Protein AF-A0A832V060-F1 (afdb_monomer_lite)

Radius of gyration: 17.81 Å; chains: 1; bounding box: 43×30×54 Å

Sequence (193 aa):
MRVDLYKILQGVKTYPSWYSNNSYDLITIPEGNKLFVTYNSKGKRGKRYFPRSLSITPDLLWTLGFIEGEGSNSTNKSAYRRFMITNSNPTKMKFVLDVLEKHQILARASLPRNSIRVRYGLQHDKGKLAKFWREKLKVSLDKIYLSTKADPLKTSEYGVCDIYISDVILRRVTDRIREYVFAQMQSNIKEGR

Secondary structure (DSSP, 8-state):
-EEEHHHHHTT-EE-S-TTS---EEEEEEEETTEEEEEE-BTTB--EEEEESEEE--HHHHHHHHHHHHHEEE---TT-TT-EEEEES-HHHHHHHHHHHHHTTS--GGGPPTT-EEEE--TTS-HHHHHHHHHHHHT--GGGEEE-SS--TT---TT-EEEEE---HHHHHHHHHHHHHHHHHHHHHHHTT-

pLDDT: mean 83.59, std 12.25, range [47.47, 96.62]

Structure (mmCIF, N/CA/C/O backbone):
data_AF-A0A832V060-F1
#
_entry.id   AF-A0A832V060-F1
#
loop_
_atom_site.group_PDB
_atom_site.id
_atom_site.type_symbol
_atom_site.label_atom_id
_atom_site.label_alt_id
_atom_site.label_comp_id
_atom_site.label_asym_id
_atom_site.label_entity_id
_atom_site.label_seq_id
_atom_site.pdbx_PDB_ins_code
_atom_site.Cartn_x
_atom_site.Cartn_y
_atom_site.Cartn_z
_atom_site.occupancy
_atom_site.B_iso_or_equiv
_atom_site.auth_seq_id
_atom_site.auth_comp_id
_atom_site.auth_asym_id
_atom_site.auth_atom_id
_atom_site.pdbx_PDB_model_num
ATOM 1 N N . MET A 1 1 ? 1.612 -1.541 21.073 1.00 87.62 1 MET A N 1
ATOM 2 C CA . MET A 1 1 ? 0.196 -1.146 21.280 1.00 87.62 1 MET A CA 1
ATOM 3 C C . MET A 1 1 ? -0.687 -1.930 20.317 1.00 87.62 1 MET A C 1
ATOM 5 O O . MET A 1 1 ? -0.275 -2.110 19.179 1.00 87.62 1 MET A O 1
ATOM 9 N N . ARG A 1 2 ? -1.866 -2.406 20.729 1.00 91.06 2 ARG A N 1
ATOM 10 C CA . ARG A 1 2 ? -2.831 -3.069 19.832 1.00 91.06 2 ARG A CA 1
ATOM 11 C C . ARG A 1 2 ? -4.066 -2.184 19.686 1.00 91.06 2 ARG A C 1
ATOM 13 O O . ARG A 1 2 ? -4.555 -1.677 20.688 1.00 91.06 2 ARG A O 1
ATOM 20 N N . VAL A 1 3 ? -4.540 -1.985 18.459 1.00 91.75 3 VAL A N 1
ATOM 21 C CA . VAL A 1 3 ? -5.691 -1.120 18.163 1.00 91.75 3 VAL A CA 1
ATOM 22 C C . VAL A 1 3 ? -6.828 -1.908 17.520 1.00 91.75 3 VAL A C 1
ATOM 24 O O . VAL A 1 3 ? -6.593 -2.911 16.840 1.00 91.75 3 VAL A O 1
ATOM 27 N N . ASP A 1 4 ? -8.060 -1.457 17.747 1.00 94.12 4 ASP A N 1
ATOM 28 C CA . ASP A 1 4 ? -9.248 -1.923 17.029 1.00 94.12 4 ASP A CA 1
ATOM 29 C C . ASP A 1 4 ? -9.497 -0.979 15.846 1.00 94.12 4 ASP A C 1
ATOM 31 O O . ASP A 1 4 ? -9.894 0.175 16.034 1.00 94.12 4 ASP A O 1
ATOM 35 N N . LEU A 1 5 ? -9.235 -1.455 14.625 1.00 93.69 5 LEU A N 1
ATOM 36 C CA . LEU A 1 5 ? -9.425 -0.663 13.411 1.00 93.69 5 LEU A CA 1
ATOM 37 C C . LEU A 1 5 ? -10.890 -0.276 13.215 1.00 93.69 5 LEU A C 1
ATOM 39 O O . LEU A 1 5 ? -11.147 0.767 12.623 1.00 93.69 5 LEU A O 1
ATOM 43 N N . TYR A 1 6 ? -11.849 -1.047 13.735 1.00 94.69 6 TYR A N 1
ATOM 44 C CA . TYR A 1 6 ? -13.260 -0.692 13.610 1.00 94.69 6 TYR A CA 1
ATOM 45 C C . TYR A 1 6 ? -13.532 0.649 14.291 1.00 94.69 6 TYR A C 1
ATOM 47 O O . TYR A 1 6 ? -14.077 1.554 13.666 1.00 94.69 6 TYR A O 1
ATOM 55 N N . LYS A 1 7 ? -13.043 0.819 15.527 1.00 93.00 7 LYS A N 1
ATOM 56 C CA . LYS A 1 7 ? -13.174 2.071 16.289 1.00 93.00 7 LYS A CA 1
ATOM 57 C C . LYS A 1 7 ? -12.495 3.251 15.591 1.00 93.00 7 LYS A C 1
ATOM 59 O O . LYS A 1 7 ? -13.012 4.359 15.619 1.00 93.00 7 LYS A O 1
ATOM 64 N N . ILE A 1 8 ? -11.354 3.015 14.941 1.00 93.38 8 ILE A N 1
ATOM 65 C CA . ILE A 1 8 ? -10.599 4.053 14.216 1.00 93.38 8 ILE A CA 1
ATOM 66 C C . ILE A 1 8 ? -11.333 4.517 12.946 1.00 93.38 8 ILE A C 1
ATOM 68 O O . ILE A 1 8 ? -11.206 5.679 12.544 1.00 93.38 8 ILE A O 1
ATOM 72 N N . LEU A 1 9 ? -12.061 3.604 12.297 1.00 92.38 9 LEU A N 1
ATOM 73 C CA . LEU A 1 9 ? -12.692 3.818 10.993 1.00 92.38 9 LEU A CA 1
ATOM 74 C C . LEU A 1 9 ? -14.174 4.220 11.072 1.00 92.38 9 LEU A C 1
ATOM 76 O O . LEU A 1 9 ? -14.749 4.609 10.055 1.00 92.38 9 LEU A O 1
ATOM 80 N N . GLN A 1 10 ? -14.793 4.175 12.253 1.00 90.06 10 GLN A N 1
ATOM 81 C CA . GLN A 1 10 ? -16.164 4.643 12.459 1.00 90.06 10 GLN A CA 1
ATOM 82 C C . GLN A 1 10 ? -16.314 6.137 12.135 1.00 90.06 10 GLN A C 1
ATOM 84 O O . GLN A 1 10 ? -15.510 6.965 12.558 1.00 90.06 10 GLN A O 1
ATOM 89 N N . GLY A 1 11 ? -17.349 6.477 11.359 1.00 85.19 11 GLY A N 1
ATOM 90 C CA . GLY A 1 11 ? -17.657 7.863 10.978 1.00 85.19 11 GLY A CA 1
ATOM 91 C C . GLY A 1 11 ? -16.606 8.528 10.081 1.00 85.19 11 GLY A C 1
ATOM 92 O O . GLY A 1 11 ? -16.639 9.741 9.878 1.00 85.19 11 GLY A O 1
ATOM 93 N N . VAL A 1 12 ? -15.647 7.765 9.546 1.00 89.31 12 VAL A N 1
ATOM 94 C CA . VAL A 1 12 ? -14.592 8.312 8.695 1.00 89.31 12 VAL A CA 1
ATOM 95 C C . VAL A 1 12 ? -15.143 8.618 7.310 1.00 89.31 12 VAL A C 1
ATOM 97 O O . VAL A 1 12 ? -15.744 7.771 6.658 1.00 89.31 12 VAL A O 1
ATOM 100 N N . LYS A 1 13 ? -14.841 9.814 6.809 1.00 86.81 13 LYS A N 1
ATOM 101 C CA . LYS A 1 13 ? -15.026 10.157 5.397 1.00 86.81 13 LYS A CA 1
ATOM 102 C C . LYS A 1 13 ? -13.782 9.854 4.580 1.00 86.81 13 LYS A C 1
ATOM 104 O O . LYS A 1 13 ? -12.657 9.929 5.084 1.00 86.81 13 LYS A O 1
ATOM 109 N N . THR A 1 14 ? -13.984 9.554 3.307 1.00 80.94 14 THR A N 1
ATOM 110 C CA . THR A 1 14 ? -12.932 9.375 2.313 1.00 80.94 14 THR A CA 1
ATOM 111 C C . THR A 1 14 ? -13.158 10.267 1.097 1.00 80.94 14 THR A C 1
ATOM 113 O O . THR A 1 14 ? -14.288 10.638 0.777 1.00 80.94 14 THR A O 1
ATOM 116 N N . TYR A 1 15 ? -12.065 10.601 0.416 1.00 76.12 15 TYR A N 1
ATOM 117 C CA . TYR A 1 15 ? -12.036 11.517 -0.721 1.00 76.12 15 TYR A CA 1
ATOM 118 C C . TYR A 1 15 ? -11.459 10.774 -1.925 1.00 76.12 15 TYR A C 1
ATOM 120 O O . TYR A 1 15 ? -10.246 10.764 -2.133 1.00 76.12 15 TYR A O 1
ATOM 128 N N . PRO A 1 16 ? -12.300 10.100 -2.725 1.00 64.50 16 PRO A N 1
ATOM 129 C CA . PRO A 1 16 ? -11.825 9.338 -3.867 1.00 64.50 16 PRO A CA 1
ATOM 130 C C . PRO A 1 16 ? -11.206 10.228 -4.937 1.00 64.50 16 PRO A C 1
ATOM 132 O O . PRO A 1 16 ? -10.315 9.781 -5.646 1.00 64.50 16 PRO A O 1
ATOM 135 N N . SER A 1 17 ? -11.603 11.499 -5.007 1.00 65.31 17 SER A N 1
ATOM 136 C CA . SER A 1 17 ? -10.879 12.514 -5.760 1.00 65.31 17 SER A CA 1
ATOM 137 C C . SER A 1 17 ? -10.646 13.737 -4.893 1.00 65.31 17 SER A C 1
ATOM 139 O O . SER A 1 17 ? -11.580 14.487 -4.602 1.00 65.31 17 SER A O 1
ATOM 141 N N . TRP A 1 18 ? -9.374 13.950 -4.560 1.00 59.88 18 TRP A N 1
ATOM 142 C CA . TRP A 1 18 ? -8.874 15.138 -3.871 1.00 59.88 18 TRP A CA 1
ATOM 143 C C . TRP A 1 18 ? -9.131 16.441 -4.647 1.00 59.88 18 TRP A C 1
ATOM 145 O O . TRP A 1 18 ? -9.079 17.509 -4.059 1.00 59.88 18 TRP A O 1
ATOM 155 N N . TYR A 1 19 ? -9.459 16.361 -5.945 1.00 59.47 19 TYR A N 1
ATOM 156 C CA . TYR A 1 19 ? -9.841 17.514 -6.773 1.00 59.47 19 TYR A CA 1
ATOM 157 C C . TYR A 1 19 ? -11.322 17.859 -6.716 1.00 59.47 19 TYR A C 1
ATOM 159 O O . TYR A 1 19 ? -11.706 18.977 -7.033 1.00 59.47 19 TYR A O 1
ATOM 167 N N . SER A 1 20 ? -12.173 16.877 -6.423 1.00 63.03 20 SER A N 1
ATOM 168 C CA . SER A 1 20 ? -13.615 17.025 -6.632 1.00 63.03 20 SER A CA 1
ATOM 169 C C . SER A 1 20 ? -14.351 17.632 -5.439 1.00 63.03 20 SER A C 1
ATOM 171 O O . SER A 1 20 ? -15.559 17.813 -5.533 1.00 63.03 20 SER A O 1
ATOM 173 N N . ASN A 1 21 ? -13.663 17.854 -4.310 1.00 67.19 21 ASN A N 1
ATOM 174 C CA . ASN A 1 21 ? -14.239 18.172 -2.992 1.00 67.19 21 ASN A CA 1
ATOM 175 C C . ASN A 1 21 ? -15.362 17.219 -2.521 1.00 67.19 21 ASN A C 1
ATOM 177 O O . ASN A 1 21 ? -15.932 17.409 -1.450 1.00 67.19 21 ASN A O 1
ATOM 181 N N . ASN A 1 22 ? -15.653 16.151 -3.270 1.00 75.19 22 ASN A N 1
ATOM 182 C CA . ASN A 1 22 ? -16.663 15.170 -2.918 1.00 75.19 22 ASN A CA 1
ATOM 183 C C . ASN A 1 22 ? -16.103 14.231 -1.854 1.00 75.19 22 ASN A C 1
ATOM 185 O O . ASN A 1 22 ? -15.160 13.470 -2.102 1.00 75.19 22 ASN A O 1
ATOM 189 N N . SER A 1 23 ? -16.725 14.275 -0.683 1.00 82.12 23 SER A N 1
ATOM 190 C CA . SER A 1 23 ? -16.489 13.329 0.400 1.00 82.12 23 SER A CA 1
ATOM 191 C C . SER A 1 23 ? -17.550 12.235 0.379 1.00 82.12 23 SER A C 1
ATOM 193 O O . SER A 1 23 ? -18.697 12.474 0.004 1.00 82.12 23 SER A O 1
ATOM 195 N N . TYR A 1 24 ? -17.157 11.030 0.773 1.00 84.25 24 TYR A N 1
ATOM 196 C CA . TYR A 1 24 ? -18.053 9.888 0.907 1.00 84.25 24 TYR A CA 1
ATOM 197 C C . TYR A 1 24 ? -17.807 9.219 2.243 1.00 84.25 24 TYR A C 1
ATOM 199 O O . TYR A 1 24 ? -16.657 9.106 2.674 1.00 84.25 24 TYR A O 1
ATOM 207 N N . ASP A 1 25 ? -18.868 8.733 2.868 1.00 87.69 25 ASP A N 1
ATOM 208 C CA . ASP A 1 25 ? -18.732 7.970 4.098 1.00 87.69 25 ASP A CA 1
ATOM 209 C C . ASP A 1 25 ? -18.059 6.624 3.806 1.00 87.69 25 ASP A C 1
ATOM 211 O O . ASP A 1 25 ? -18.386 5.917 2.842 1.00 87.69 25 ASP A O 1
ATOM 215 N N . LEU A 1 26 ? -17.071 6.294 4.634 1.00 88.75 26 LEU A N 1
ATOM 216 C CA . LEU A 1 26 ? -16.431 4.994 4.647 1.00 88.75 26 LEU A CA 1
ATOM 217 C C . LEU A 1 26 ? -17.346 4.034 5.412 1.00 88.75 26 LEU A C 1
ATOM 219 O O . LEU A 1 26 ? -17.523 4.137 6.624 1.00 88.75 26 LEU A O 1
ATOM 223 N N . ILE A 1 27 ? -17.927 3.084 4.696 1.00 90.50 27 ILE A N 1
ATOM 224 C CA . ILE A 1 27 ? -18.749 2.031 5.278 1.00 90.50 27 ILE A CA 1
ATOM 225 C C . ILE A 1 27 ? -17.796 0.930 5.745 1.00 90.50 27 ILE A C 1
ATOM 227 O O . ILE A 1 27 ? -17.091 0.333 4.929 1.00 90.50 27 ILE A O 1
ATOM 231 N N . THR A 1 28 ? -17.779 0.674 7.052 1.00 92.94 28 THR A N 1
ATOM 232 C CA . THR A 1 28 ? -16.944 -0.354 7.686 1.00 92.94 28 THR A CA 1
ATOM 233 C C . THR A 1 28 ? -17.848 -1.380 8.356 1.00 92.94 28 THR A C 1
ATOM 235 O O . THR A 1 28 ? -18.595 -1.033 9.267 1.00 92.94 28 THR A O 1
ATOM 238 N N . ILE A 1 29 ? -17.779 -2.634 7.917 1.00 92.88 29 ILE A N 1
ATOM 239 C CA . ILE A 1 29 ? -18.602 -3.738 8.416 1.00 92.88 29 ILE A CA 1
ATOM 240 C C . ILE A 1 29 ? -17.675 -4.766 9.080 1.00 92.88 29 ILE A C 1
ATOM 242 O O . ILE A 1 29 ? -16.754 -5.263 8.424 1.00 92.88 29 ILE A O 1
ATOM 246 N N . PRO A 1 30 ? -17.858 -5.078 10.375 1.00 94.00 30 PRO A N 1
ATOM 247 C CA . PRO A 1 30 ? -17.079 -6.113 11.035 1.00 94.00 30 PRO A CA 1
ATOM 248 C C . PRO A 1 30 ? -17.529 -7.511 10.599 1.00 94.00 30 PRO A C 1
ATOM 250 O O . PRO A 1 30 ? -18.696 -7.866 10.724 1.00 94.00 30 PRO A O 1
ATOM 253 N N . GLU A 1 31 ? -16.576 -8.325 10.149 1.00 94.25 31 GLU A N 1
ATOM 254 C CA . GLU A 1 31 ? -16.772 -9.717 9.731 1.00 94.25 31 GLU A CA 1
ATOM 255 C C . GLU A 1 31 ? -15.780 -10.606 10.497 1.00 94.25 31 GLU A C 1
ATOM 257 O O . GLU A 1 31 ? -14.685 -10.933 10.029 1.00 94.25 31 GLU A O 1
ATOM 262 N N . GLY A 1 32 ? -16.125 -10.940 11.744 1.00 91.88 32 GLY A N 1
ATOM 263 C CA . GLY A 1 32 ? -15.249 -11.704 12.635 1.00 91.88 32 GLY A CA 1
ATOM 264 C C . GLY A 1 32 ? -13.929 -10.976 12.925 1.00 91.88 32 GLY A C 1
ATOM 265 O O . GLY A 1 32 ? -13.918 -9.901 13.535 1.00 91.88 32 GLY A O 1
ATOM 266 N N . ASN A 1 33 ? -12.807 -11.571 12.501 1.00 93.62 33 ASN A N 1
ATOM 267 C CA . ASN A 1 33 ? -11.461 -11.008 12.668 1.00 93.62 33 ASN A CA 1
ATOM 268 C C . ASN A 1 33 ? -11.044 -10.043 11.543 1.00 93.62 33 ASN A C 1
ATOM 270 O O . ASN A 1 33 ? -9.927 -9.518 11.581 1.00 93.62 33 ASN A O 1
ATOM 274 N N . LYS A 1 34 ? -11.921 -9.785 10.569 1.00 95.38 34 LYS A N 1
ATOM 275 C CA . LYS A 1 34 ? -11.698 -8.853 9.461 1.00 95.38 34 LYS A CA 1
ATOM 276 C C . LYS A 1 34 ? -12.719 -7.721 9.480 1.00 95.38 34 LYS A C 1
ATOM 278 O O . LYS A 1 34 ? -13.762 -7.801 10.122 1.00 95.38 34 LYS A O 1
ATOM 283 N N . LEU A 1 35 ? -12.397 -6.658 8.758 1.00 94.44 35 LEU A N 1
ATOM 284 C CA . LEU A 1 35 ? -13.285 -5.548 8.450 1.00 94.44 35 LEU A CA 1
ATOM 285 C C . LEU A 1 35 ? -13.434 -5.469 6.945 1.00 94.44 35 LEU A C 1
ATOM 287 O O . LEU A 1 35 ? -12.435 -5.310 6.240 1.00 94.44 35 LEU A O 1
ATOM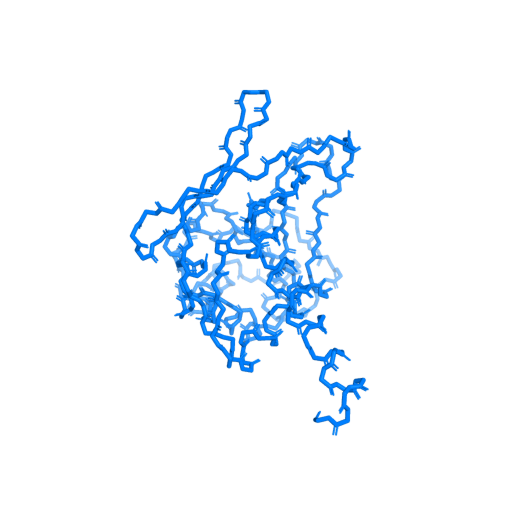 291 N N . PHE A 1 36 ? -14.667 -5.546 6.470 1.00 92.88 36 PHE A N 1
ATOM 292 C CA . PHE A 1 36 ? -15.002 -5.143 5.119 1.00 92.88 36 PHE A CA 1
ATOM 293 C C . PHE A 1 36 ? -15.146 -3.621 5.080 1.00 92.88 36 PHE A C 1
ATOM 295 O O . PHE A 1 36 ? -15.906 -3.039 5.851 1.00 92.88 36 PHE A O 1
ATOM 302 N N . VAL A 1 37 ? -14.406 -2.969 4.189 1.00 91.44 37 VAL A N 1
ATOM 303 C CA . VAL A 1 37 ? -14.378 -1.513 4.051 1.00 91.44 37 VAL A CA 1
ATOM 304 C C . VAL A 1 37 ? -14.707 -1.132 2.614 1.00 91.44 37 VAL A C 1
ATOM 306 O O . VAL A 1 37 ? -14.102 -1.640 1.666 1.00 91.44 37 VAL A O 1
ATOM 309 N N . THR A 1 38 ? -15.658 -0.216 2.446 1.00 90.12 38 THR A N 1
ATOM 310 C CA . THR A 1 38 ? -16.107 0.304 1.148 1.00 90.12 38 THR A CA 1
ATOM 311 C C . THR A 1 38 ? -16.523 1.773 1.266 1.00 90.12 38 THR A C 1
ATOM 313 O O . THR A 1 38 ? -16.633 2.316 2.358 1.00 90.12 38 THR A O 1
ATOM 316 N N . TYR A 1 39 ? -16.773 2.439 0.142 1.00 85.69 39 TYR A N 1
ATOM 317 C CA . TYR A 1 39 ? -17.476 3.727 0.094 1.00 85.69 39 TYR A CA 1
ATOM 318 C C . TYR A 1 39 ? -18.416 3.748 -1.114 1.00 85.69 39 TYR A C 1
ATOM 320 O O . TYR A 1 39 ? -18.189 3.039 -2.101 1.00 85.69 39 TYR A O 1
ATOM 328 N N . ASN A 1 40 ? -19.481 4.547 -1.049 1.00 76.50 40 ASN A N 1
ATOM 329 C CA . ASN A 1 40 ? -20.477 4.616 -2.114 1.00 76.50 40 ASN A CA 1
ATOM 330 C C . ASN A 1 40 ? -20.290 5.876 -2.970 1.00 76.50 40 ASN A C 1
ATOM 332 O O . ASN A 1 40 ? -20.857 6.913 -2.656 1.00 76.50 40 ASN A O 1
ATOM 336 N N . SER A 1 41 ? -19.518 5.794 -4.060 1.00 70.94 41 SER A N 1
ATOM 337 C CA . SER A 1 41 ? -19.502 6.849 -5.088 1.00 70.94 41 SER A CA 1
ATOM 338 C C . SER A 1 41 ? -20.370 6.453 -6.280 1.00 70.94 41 SER A C 1
ATOM 340 O O . SER A 1 41 ? -20.347 5.283 -6.663 1.00 70.94 41 SER A O 1
ATOM 342 N N . LYS A 1 42 ? -21.136 7.403 -6.847 1.00 61.09 42 LYS A N 1
ATOM 343 C CA . LYS A 1 42 ? -22.107 7.215 -7.951 1.00 61.09 42 LYS A CA 1
ATOM 344 C C . LYS A 1 42 ? -21.549 6.302 -9.070 1.00 61.09 42 LYS A C 1
ATOM 346 O O . LYS A 1 42 ? -20.880 6.770 -9.986 1.00 61.09 42 LYS A O 1
ATOM 351 N N . GLY A 1 43 ? -21.796 4.989 -8.969 1.00 57.38 43 GLY A N 1
ATOM 352 C CA . GLY A 1 43 ? -21.407 3.953 -9.943 1.00 57.38 43 GLY A CA 1
ATOM 353 C C . GLY A 1 43 ? -20.043 3.264 -9.749 1.00 57.38 43 GLY A C 1
ATOM 354 O O . GLY A 1 43 ? -19.666 2.422 -10.561 1.00 57.38 43 GLY A O 1
ATOM 355 N N . LYS A 1 44 ? -19.270 3.578 -8.703 1.00 56.00 44 LYS A N 1
ATOM 356 C CA . LYS A 1 44 ? -17.884 3.103 -8.537 1.00 56.00 44 LYS A CA 1
ATOM 357 C C . LYS A 1 44 ? -17.589 2.753 -7.068 1.00 56.00 44 LYS A C 1
ATOM 359 O O . LYS A 1 44 ? -17.428 3.639 -6.236 1.00 56.00 44 LYS A O 1
ATOM 364 N N . ARG A 1 45 ? -17.481 1.455 -6.752 1.00 59.91 45 ARG A N 1
ATOM 365 C CA . ARG A 1 45 ? -17.182 0.941 -5.398 1.00 59.91 45 ARG A CA 1
ATOM 366 C C . ARG A 1 45 ? -15.725 0.480 -5.311 1.00 59.91 45 ARG A C 1
ATOM 368 O O . ARG A 1 45 ? -15.335 -0.450 -6.014 1.00 59.91 45 ARG A O 1
ATOM 375 N N . GLY A 1 46 ? -14.918 1.133 -4.477 1.00 75.12 46 GLY A N 1
ATOM 376 C CA . GLY A 1 46 ? -13.702 0.509 -3.947 1.00 75.12 46 GLY A CA 1
ATOM 377 C C . GLY A 1 46 ? -14.108 -0.406 -2.796 1.00 75.12 46 GLY A C 1
ATOM 378 O O . GLY A 1 46 ? -14.970 -0.013 -2.019 1.00 75.12 46 GLY A O 1
ATOM 379 N N . LYS A 1 47 ? -13.538 -1.607 -2.697 1.00 85.19 47 LYS A N 1
ATOM 380 C CA . LYS A 1 47 ? -13.830 -2.543 -1.604 1.00 85.19 47 LYS A CA 1
ATOM 381 C C . LYS A 1 47 ? -12.563 -3.252 -1.156 1.00 85.19 47 LYS A C 1
ATOM 383 O O . LYS A 1 47 ? -11.753 -3.625 -2.008 1.00 85.19 47 LYS A O 1
ATOM 388 N N . ARG A 1 48 ? -12.399 -3.449 0.151 1.00 88.38 48 ARG A N 1
ATOM 389 C CA . ARG A 1 48 ? -11.214 -4.100 0.712 1.00 88.38 48 ARG A CA 1
ATOM 390 C C . ARG A 1 48 ? -11.468 -4.709 2.080 1.00 88.38 48 ARG A C 1
ATOM 392 O O . ARG A 1 48 ? -12.291 -4.212 2.838 1.00 88.38 48 ARG A O 1
ATOM 399 N N . TYR A 1 49 ? -10.701 -5.748 2.385 1.00 91.81 49 TYR A N 1
ATOM 400 C CA . TYR A 1 49 ? -10.635 -6.334 3.712 1.00 91.81 49 TYR A CA 1
ATOM 401 C C . TYR A 1 49 ? -9.385 -5.873 4.458 1.00 91.81 49 TYR A C 1
ATOM 403 O O . TYR A 1 49 ? -8.301 -5.816 3.876 1.00 91.81 49 TYR A O 1
ATOM 411 N N . PHE A 1 50 ? -9.546 -5.595 5.747 1.00 93.50 50 PHE A N 1
ATOM 412 C CA . PHE A 1 50 ? -8.467 -5.305 6.692 1.00 93.50 50 PHE A CA 1
ATOM 413 C C . PHE A 1 50 ? -8.588 -6.216 7.913 1.00 93.50 50 PHE A C 1
ATOM 415 O O . PHE A 1 50 ? -9.688 -6.694 8.196 1.00 93.50 50 PHE A O 1
ATOM 422 N N . PRO A 1 51 ? -7.509 -6.461 8.672 1.00 94.75 51 PRO A N 1
ATOM 423 C CA . PRO A 1 51 ? -7.639 -7.091 9.979 1.00 94.75 51 PRO A CA 1
ATOM 424 C C . PRO A 1 51 ? -8.445 -6.183 10.914 1.00 94.75 51 PRO A C 1
ATOM 426 O O . PRO A 1 51 ? -8.253 -4.972 10.932 1.00 94.75 51 PRO A O 1
ATOM 429 N N . ARG A 1 52 ? -9.329 -6.747 11.738 1.00 95.12 52 ARG A N 1
ATOM 430 C CA . ARG A 1 52 ? -10.069 -5.959 12.737 1.00 95.12 52 ARG A CA 1
ATOM 431 C C . ARG A 1 52 ? -9.156 -5.37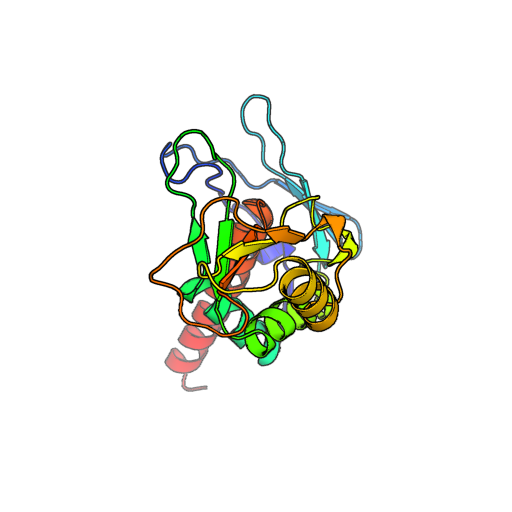0 13.792 1.00 95.12 52 ARG A C 1
ATOM 433 O O . ARG A 1 52 ? -9.350 -4.240 14.220 1.00 95.12 52 ARG A O 1
ATOM 440 N N . SER A 1 53 ? -8.155 -6.135 14.201 1.00 94.44 53 SER A N 1
ATOM 441 C CA . SER A 1 53 ? -7.200 -5.685 15.192 1.00 94.44 53 SER A CA 1
ATOM 442 C C . SER A 1 53 ? -5.800 -5.646 14.615 1.00 94.44 53 SER A C 1
ATOM 444 O O . SER A 1 53 ? -5.366 -6.594 13.964 1.00 94.44 53 SER A O 1
ATOM 446 N N . LEU A 1 54 ? -5.102 -4.548 14.883 1.00 93.69 54 LEU A N 1
ATOM 447 C CA . LEU A 1 54 ? -3.790 -4.267 14.332 1.00 93.69 54 LEU A CA 1
ATOM 448 C C . LEU A 1 54 ? -2.792 -4.019 15.461 1.00 93.69 54 LEU A C 1
ATOM 450 O O . LEU A 1 54 ? -3.019 -3.188 16.342 1.00 93.69 54 LEU A O 1
ATOM 454 N N . SER A 1 55 ? -1.673 -4.733 15.431 1.00 93.88 55 SER A N 1
ATOM 455 C CA . SER A 1 55 ? -0.537 -4.436 16.300 1.00 93.88 55 SER A CA 1
ATOM 456 C C . SER A 1 55 ? 0.242 -3.262 15.716 1.00 93.88 55 SER A C 1
ATOM 458 O O . SER A 1 55 ? 0.728 -3.343 14.590 1.00 93.88 55 SER A O 1
ATOM 460 N N . ILE A 1 56 ? 0.353 -2.178 16.479 1.00 92.56 56 ILE A N 1
ATOM 461 C CA . ILE A 1 56 ? 1.175 -1.016 16.150 1.00 92.56 56 ILE A CA 1
ATOM 462 C C . ILE A 1 56 ? 2.594 -1.279 16.639 1.00 92.56 56 ILE A C 1
ATOM 464 O O . ILE A 1 56 ? 2.861 -1.294 17.847 1.00 92.56 56 ILE A O 1
ATOM 468 N N . THR A 1 57 ? 3.471 -1.517 15.675 1.00 95.06 57 THR A N 1
ATOM 469 C CA . THR A 1 57 ? 4.889 -1.837 15.833 1.00 95.06 57 THR A CA 1
ATOM 470 C C . THR A 1 57 ? 5.756 -0.714 15.241 1.00 95.06 57 THR A C 1
ATOM 472 O O . THR A 1 57 ? 5.262 0.071 14.424 1.00 95.06 57 THR A O 1
ATOM 475 N N . PRO A 1 58 ? 7.044 -0.603 15.623 1.00 94.88 58 PRO A N 1
ATOM 476 C CA . PRO A 1 58 ? 7.923 0.454 15.113 1.00 94.88 58 PRO A CA 1
ATOM 477 C C . PRO A 1 58 ? 8.083 0.454 13.585 1.00 94.88 58 PRO A C 1
ATOM 479 O O . PRO A 1 58 ? 8.078 1.511 12.959 1.00 94.88 58 PRO A O 1
ATOM 482 N N . ASP A 1 59 ? 8.162 -0.727 12.969 1.00 96.62 59 ASP A N 1
ATOM 483 C CA . ASP A 1 59 ? 8.238 -0.900 11.513 1.00 96.62 59 ASP A CA 1
ATOM 484 C C . ASP A 1 59 ? 6.961 -0.429 10.801 1.00 96.62 59 ASP A C 1
ATOM 486 O O . ASP A 1 59 ? 7.039 0.228 9.758 1.00 96.62 59 ASP A O 1
ATOM 490 N N . LEU A 1 60 ? 5.787 -0.693 11.385 1.00 95.19 60 LEU A N 1
ATOM 491 C CA . LEU A 1 60 ? 4.519 -0.167 10.886 1.00 95.19 60 LEU A CA 1
ATOM 492 C C . LEU A 1 60 ? 4.471 1.357 10.992 1.00 95.19 60 LEU A C 1
ATOM 494 O O . LEU A 1 60 ? 4.089 2.007 10.025 1.00 95.19 60 LEU A O 1
ATOM 498 N N . LEU A 1 61 ? 4.894 1.939 12.115 1.00 93.19 61 LEU A N 1
ATOM 499 C CA . LEU A 1 61 ? 4.913 3.396 12.280 1.00 93.19 61 LEU A CA 1
ATOM 500 C C . LEU A 1 61 ? 5.841 4.080 11.283 1.00 93.19 61 LEU A C 1
ATOM 502 O O . LEU A 1 61 ? 5.433 5.042 10.631 1.00 93.19 61 LEU A O 1
ATOM 506 N N . TRP A 1 62 ? 7.046 3.538 11.107 1.00 94.94 62 TRP A N 1
ATOM 507 C CA . TRP A 1 62 ? 7.970 4.009 10.082 1.00 94.94 62 TRP A CA 1
ATOM 508 C C . TRP A 1 62 ? 7.336 3.927 8.692 1.00 94.94 62 TRP A C 1
ATOM 510 O O . TRP A 1 62 ? 7.393 4.884 7.925 1.00 94.94 62 TRP A O 1
ATOM 520 N N . THR A 1 63 ? 6.668 2.811 8.383 1.00 94.50 63 THR A N 1
ATOM 521 C CA . THR A 1 63 ? 6.005 2.599 7.089 1.00 94.50 63 THR A CA 1
ATOM 522 C C . THR A 1 63 ? 4.877 3.601 6.859 1.00 94.50 63 THR A C 1
ATOM 524 O O . THR A 1 63 ? 4.770 4.148 5.765 1.00 94.50 63 THR A O 1
ATOM 527 N N . LEU A 1 64 ? 4.063 3.895 7.875 1.00 92.44 64 LEU A N 1
ATOM 528 C CA . LEU A 1 64 ? 3.002 4.903 7.787 1.00 92.44 64 LEU A CA 1
ATOM 529 C C . LEU A 1 64 ? 3.573 6.309 7.547 1.00 92.44 64 LEU A C 1
ATOM 531 O O . LEU A 1 64 ? 3.058 7.026 6.693 1.00 92.44 64 LEU A O 1
ATOM 535 N N . GLY A 1 65 ? 4.656 6.679 8.238 1.00 91.06 65 GLY A N 1
ATOM 536 C CA . GLY A 1 65 ? 5.348 7.954 8.013 1.00 91.06 65 GLY A CA 1
ATOM 537 C C . GLY A 1 65 ? 5.997 8.042 6.629 1.00 91.06 65 GLY A C 1
ATOM 538 O O . GLY A 1 65 ? 5.905 9.064 5.955 1.00 91.06 65 GLY A O 1
ATOM 539 N N . PHE A 1 66 ? 6.585 6.945 6.148 1.00 91.56 66 PHE A N 1
ATOM 540 C CA . PHE A 1 66 ? 7.144 6.871 4.799 1.00 91.56 66 PHE A CA 1
ATOM 541 C C . PHE A 1 66 ? 6.061 7.034 3.723 1.00 91.56 66 PHE A C 1
ATOM 543 O O . PHE A 1 66 ? 6.247 7.777 2.764 1.00 91.56 66 PHE A O 1
ATOM 550 N N . ILE A 1 67 ? 4.908 6.378 3.895 1.00 90.12 67 ILE A N 1
ATOM 551 C CA . ILE A 1 67 ? 3.737 6.515 3.015 1.00 90.12 67 ILE A CA 1
ATOM 552 C C . ILE A 1 67 ? 3.224 7.957 2.995 1.00 90.12 67 ILE A C 1
ATOM 554 O O . ILE A 1 67 ? 2.776 8.420 1.951 1.00 90.12 67 ILE A O 1
ATOM 558 N N . GLU A 1 68 ? 3.265 8.662 4.122 1.00 86.12 68 GLU A N 1
ATOM 559 C CA . GLU A 1 68 ? 2.878 10.070 4.188 1.00 86.12 68 GLU A CA 1
ATOM 560 C C . GLU A 1 68 ? 3.857 10.967 3.419 1.00 86.12 68 GLU A C 1
ATOM 562 O O . GLU A 1 68 ? 3.408 11.768 2.601 1.00 86.12 68 GLU A O 1
ATOM 567 N N . GLY A 1 69 ? 5.166 10.806 3.638 1.00 85.81 69 GLY A N 1
ATOM 568 C CA . GLY A 1 69 ? 6.194 11.661 3.033 1.00 85.81 69 GLY A CA 1
ATOM 569 C C . GLY A 1 69 ? 6.433 11.415 1.540 1.00 85.81 69 GLY A C 1
ATOM 570 O O . GLY A 1 69 ? 6.577 12.360 0.772 1.00 85.81 69 GLY A O 1
ATOM 571 N N . GLU A 1 70 ? 6.452 10.152 1.109 1.00 85.44 70 GLU A N 1
ATOM 572 C CA . GLU A 1 70 ? 6.729 9.752 -0.287 1.00 85.44 70 GLU A CA 1
ATOM 573 C C . GLU A 1 70 ? 5.446 9.521 -1.101 1.00 85.44 70 GLU A C 1
ATOM 575 O O . GLU A 1 70 ? 5.468 9.246 -2.308 1.00 85.44 70 GLU A O 1
ATOM 580 N N . GLY A 1 71 ? 4.304 9.564 -0.419 1.00 84.06 71 GLY A N 1
ATOM 581 C CA . GLY A 1 71 ? 3.002 9.334 -1.000 1.00 84.06 71 GLY A CA 1
ATOM 582 C C . GLY A 1 71 ? 2.483 10.553 -1.739 1.00 84.06 71 GLY A C 1
ATOM 583 O O . GLY A 1 71 ? 2.185 11.577 -1.136 1.00 84.06 71 GLY A O 1
ATOM 584 N N . SER A 1 72 ? 2.232 10.400 -3.033 1.00 77.25 72 SER A N 1
ATOM 585 C CA . SER A 1 72 ? 1.580 11.420 -3.850 1.00 77.25 72 SER A CA 1
ATOM 586 C C . SER A 1 72 ? 0.223 10.939 -4.353 1.00 77.25 72 SER A C 1
ATOM 588 O O . SER A 1 72 ? 0.035 9.786 -4.759 1.00 77.25 72 SER A O 1
ATOM 590 N N . ASN A 1 73 ? -0.748 11.848 -4.333 1.00 71.06 73 ASN A N 1
ATOM 591 C CA . ASN A 1 73 ? -2.001 11.661 -5.048 1.00 71.06 73 ASN A CA 1
ATOM 592 C C . ASN A 1 73 ? -1.792 12.073 -6.504 1.00 71.06 73 ASN A C 1
ATOM 594 O O . ASN A 1 73 ? -1.169 13.096 -6.788 1.00 71.06 73 ASN A O 1
ATOM 598 N N . SER A 1 74 ? -2.312 11.289 -7.446 1.00 62.09 74 SER A N 1
ATOM 599 C CA . SER A 1 74 ? -2.267 11.686 -8.849 1.00 62.09 74 SER A CA 1
ATOM 600 C C . SER A 1 74 ? -3.044 12.979 -9.061 1.00 62.09 74 SER A C 1
ATOM 602 O O . SER A 1 74 ? -4.208 13.086 -8.681 1.00 62.09 74 SER A O 1
ATOM 604 N N . THR A 1 75 ? -2.391 13.932 -9.723 1.00 54.03 75 THR A N 1
ATOM 605 C CA . THR A 1 75 ? -2.959 15.242 -10.041 1.00 54.03 75 THR A CA 1
ATOM 606 C C . THR A 1 75 ? -3.851 15.250 -11.285 1.00 54.03 75 THR A C 1
ATOM 608 O O . THR A 1 75 ? -4.469 16.255 -11.630 1.00 54.03 75 THR A O 1
ATOM 611 N N . ASN A 1 76 ? -3.920 14.123 -11.999 1.00 56.72 76 ASN A N 1
ATOM 612 C CA . ASN A 1 76 ? -4.596 14.054 -13.284 1.00 56.72 76 ASN A CA 1
ATOM 613 C C . ASN A 1 76 ? -6.107 13.843 -13.092 1.00 56.72 76 ASN A C 1
ATOM 615 O O . ASN A 1 76 ? -6.526 12.834 -12.519 1.00 56.72 76 ASN A O 1
ATOM 619 N N . LYS A 1 77 ? -6.922 14.764 -13.630 1.00 49.53 77 LYS A N 1
ATOM 620 C CA . LYS A 1 77 ? -8.395 14.764 -13.534 1.00 49.53 77 LYS A CA 1
ATOM 621 C C . LYS A 1 77 ? -9.045 13.462 -14.022 1.00 49.53 77 LYS A C 1
ATOM 623 O O . LYS A 1 77 ? -10.137 13.137 -13.576 1.00 49.53 77 LYS A O 1
ATOM 628 N N . SER A 1 78 ? -8.396 12.698 -14.904 1.00 49.53 78 SER A N 1
ATOM 629 C CA . SER A 1 78 ? -8.894 11.401 -15.398 1.00 49.53 78 SER A CA 1
ATOM 630 C C . SER A 1 78 ? -8.439 10.197 -14.558 1.00 49.53 78 SER A C 1
ATOM 632 O O . SER A 1 78 ? -9.034 9.122 -14.636 1.00 49.53 78 SER A O 1
ATOM 634 N N . ALA A 1 79 ? -7.422 10.360 -13.707 1.00 51.09 79 ALA A N 1
ATOM 635 C CA . ALA A 1 79 ? -6.809 9.297 -12.911 1.00 51.09 79 ALA A CA 1
ATOM 636 C C . ALA A 1 79 ? -7.289 9.324 -11.452 1.00 51.09 79 ALA A C 1
ATOM 638 O O . ALA A 1 79 ? -6.483 9.220 -10.527 1.00 51.09 79 ALA A O 1
ATOM 639 N N . TYR A 1 80 ? -8.615 9.415 -11.298 1.00 47.47 80 TYR A N 1
ATOM 640 C CA . TYR A 1 80 ? -9.477 9.499 -10.103 1.00 47.47 80 TYR A CA 1
ATOM 641 C C . TYR A 1 80 ? -9.157 8.577 -8.897 1.00 47.47 80 TYR A C 1
ATOM 643 O O . TYR A 1 80 ? -10.005 8.423 -8.030 1.00 47.47 80 TYR A O 1
ATOM 651 N N . ARG A 1 81 ? -8.036 7.844 -8.865 1.00 53.66 81 ARG A N 1
ATOM 652 C CA . ARG A 1 81 ? -7.800 6.717 -7.944 1.00 53.66 81 ARG A CA 1
ATOM 653 C C . ARG A 1 81 ? -6.348 6.456 -7.563 1.00 53.66 81 ARG A C 1
ATOM 655 O O . ARG A 1 81 ? -6.099 5.527 -6.805 1.00 53.66 81 ARG A O 1
ATOM 662 N N . ARG A 1 82 ? -5.370 7.177 -8.111 1.00 63.84 82 ARG A N 1
ATOM 663 C CA . ARG A 1 82 ? -3.969 6.744 -8.017 1.00 63.84 82 ARG A CA 1
ATOM 664 C C . ARG A 1 82 ? -3.261 7.398 -6.836 1.00 63.84 82 ARG A C 1
ATOM 666 O O . ARG A 1 82 ? -2.727 8.492 -6.972 1.00 63.84 82 ARG A O 1
ATOM 673 N N . PHE A 1 83 ? -3.242 6.691 -5.709 1.00 75.75 83 PHE A N 1
ATOM 674 C CA . PHE A 1 83 ? -2.226 6.892 -4.681 1.00 75.75 83 PHE A CA 1
ATOM 675 C C . PHE A 1 83 ? -0.943 6.162 -5.093 1.00 75.75 83 PHE A C 1
ATOM 677 O O . PHE A 1 83 ? -1.001 4.989 -5.486 1.00 75.75 83 PHE A O 1
ATOM 684 N N . MET A 1 84 ? 0.185 6.864 -5.045 1.00 83.62 84 MET A N 1
ATOM 685 C CA . MET A 1 84 ? 1.483 6.364 -5.479 1.00 83.62 84 MET A CA 1
ATOM 686 C C . MET A 1 84 ? 2.533 6.616 -4.409 1.00 83.62 84 MET A C 1
ATOM 688 O O . MET A 1 84 ? 2.669 7.742 -3.943 1.00 83.62 84 MET A O 1
ATOM 692 N N . ILE A 1 85 ? 3.312 5.589 -4.088 1.00 88.06 85 ILE A N 1
ATOM 693 C CA . ILE A 1 85 ? 4.538 5.729 -3.299 1.00 88.06 85 ILE A CA 1
ATOM 694 C C . ILE A 1 85 ? 5.704 5.701 -4.276 1.00 88.06 85 ILE A C 1
ATOM 696 O O . ILE A 1 85 ? 5.824 4.752 -5.054 1.00 88.06 85 ILE A O 1
ATOM 700 N N . THR A 1 86 ? 6.534 6.737 -4.255 1.00 88.12 86 THR A N 1
ATOM 701 C CA . THR A 1 86 ? 7.680 6.872 -5.160 1.00 88.12 86 THR A CA 1
ATOM 702 C C . THR A 1 86 ? 8.974 6.735 -4.376 1.00 88.12 86 THR A C 1
ATOM 704 O O . THR A 1 86 ? 9.171 7.451 -3.407 1.00 88.12 86 THR A O 1
ATOM 707 N N . ASN A 1 87 ? 9.894 5.866 -4.793 1.00 89.38 87 ASN A N 1
ATOM 708 C CA . ASN A 1 87 ? 11.254 5.897 -4.260 1.00 89.38 87 ASN A CA 1
ATOM 709 C C . ASN A 1 87 ? 12.262 5.223 -5.195 1.00 89.38 87 ASN A C 1
ATOM 711 O O . ASN A 1 87 ? 11.957 4.236 -5.865 1.00 89.38 87 ASN A O 1
ATOM 715 N N . SER A 1 88 ? 13.491 5.737 -5.219 1.00 89.56 88 SER A N 1
ATOM 716 C CA . SER A 1 88 ? 14.610 5.096 -5.921 1.00 89.56 88 SER A CA 1
ATOM 717 C C . SER A 1 88 ? 15.266 3.991 -5.097 1.00 89.56 88 SER A C 1
ATOM 719 O O . SER A 1 88 ? 15.937 3.137 -5.666 1.00 89.56 88 SER A O 1
ATOM 721 N N . ASN A 1 89 ? 15.089 3.972 -3.769 1.00 91.38 89 ASN A N 1
ATOM 722 C CA . ASN A 1 89 ? 15.731 2.987 -2.910 1.00 91.38 89 ASN A CA 1
ATOM 723 C C . ASN A 1 89 ? 14.919 1.672 -2.878 1.00 91.38 89 ASN A C 1
ATOM 725 O O . ASN A 1 89 ? 13.841 1.623 -2.270 1.00 91.38 89 ASN A O 1
ATOM 729 N N . PRO A 1 90 ? 15.432 0.574 -3.466 1.00 91.25 90 PRO A N 1
ATOM 730 C CA . PRO A 1 90 ? 14.712 -0.695 -3.537 1.00 91.25 90 PRO A CA 1
ATOM 731 C C . PRO A 1 90 ? 14.516 -1.341 -2.163 1.00 91.25 90 PRO A C 1
ATOM 733 O O . PRO A 1 90 ? 13.500 -1.996 -1.938 1.00 91.25 90 PRO A O 1
ATOM 736 N N . THR A 1 91 ? 15.445 -1.133 -1.227 1.00 94.19 91 THR A N 1
ATOM 737 C CA . THR A 1 91 ? 15.355 -1.657 0.141 1.00 94.19 91 THR A CA 1
ATOM 738 C C . THR A 1 91 ? 14.199 -1.010 0.895 1.00 94.19 91 THR A C 1
ATOM 740 O O . THR A 1 91 ? 13.417 -1.723 1.521 1.00 94.19 91 THR A O 1
ATOM 743 N N . LYS A 1 92 ? 14.025 0.314 0.776 1.00 93.56 92 LYS A N 1
ATOM 744 C CA . LYS A 1 92 ? 12.891 1.028 1.391 1.00 93.56 92 LYS A CA 1
ATOM 745 C C . LYS A 1 92 ? 11.555 0.572 0.801 1.00 93.56 92 LYS A C 1
ATOM 747 O O . LYS A 1 92 ? 10.635 0.252 1.546 1.00 93.56 92 LYS A O 1
ATOM 752 N N . MET A 1 93 ? 11.465 0.457 -0.525 1.00 93.06 93 MET A N 1
ATOM 753 C CA . MET A 1 93 ? 10.235 0.005 -1.195 1.00 93.06 93 MET A CA 1
ATOM 754 C C . MET A 1 93 ? 9.873 -1.438 -0.837 1.00 93.06 93 MET A C 1
ATOM 756 O O . MET A 1 93 ? 8.707 -1.747 -0.581 1.00 93.06 93 MET A O 1
ATOM 760 N N . LYS A 1 94 ? 10.873 -2.321 -0.764 1.00 95.06 94 LYS A N 1
ATOM 761 C CA . LYS A 1 94 ? 10.692 -3.693 -0.289 1.00 95.06 94 LYS A CA 1
ATOM 762 C C . LYS A 1 94 ? 10.194 -3.713 1.156 1.00 95.06 94 LYS A C 1
ATOM 764 O O . LYS A 1 94 ? 9.233 -4.427 1.431 1.00 95.06 94 LYS A O 1
ATOM 769 N N . PHE A 1 95 ? 10.816 -2.930 2.039 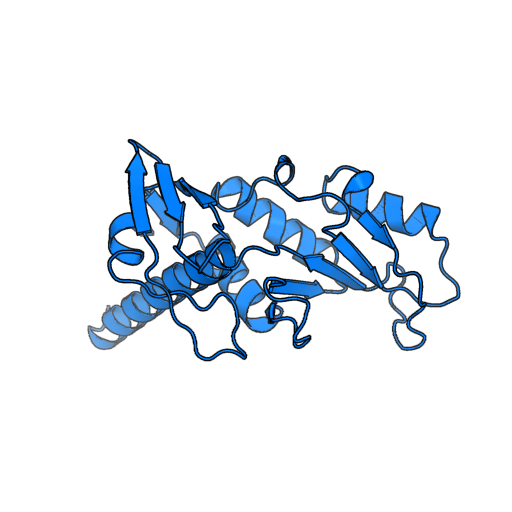1.00 96.19 95 PHE A N 1
ATOM 770 C CA . PHE A 1 95 ? 10.447 -2.844 3.452 1.00 96.19 95 PHE A CA 1
ATOM 771 C C . PHE A 1 95 ? 8.990 -2.413 3.635 1.00 96.19 95 PHE A C 1
ATOM 773 O O . PHE A 1 95 ? 8.248 -3.083 4.344 1.00 96.19 95 PHE A O 1
ATOM 780 N N . VAL A 1 96 ? 8.546 -1.375 2.918 1.00 93.81 96 VAL A N 1
ATOM 781 C CA . VAL A 1 96 ? 7.141 -0.936 2.930 1.00 93.81 96 VAL A CA 1
ATOM 782 C C . VAL A 1 96 ? 6.201 -2.086 2.570 1.00 93.81 96 VAL A C 1
ATOM 784 O O . VAL A 1 96 ? 5.247 -2.348 3.298 1.00 93.81 96 VAL A O 1
ATOM 787 N N . LEU A 1 97 ? 6.465 -2.808 1.476 1.00 93.75 97 LEU A N 1
ATOM 788 C CA . LEU A 1 97 ? 5.616 -3.934 1.078 1.00 93.75 97 LEU A CA 1
ATOM 789 C C . LEU A 1 97 ? 5.655 -5.090 2.089 1.00 93.75 97 LEU A C 1
ATOM 791 O O . LEU A 1 97 ? 4.611 -5.678 2.355 1.00 93.75 97 LEU A O 1
ATOM 795 N N . ASP A 1 98 ? 6.824 -5.405 2.656 1.00 96.12 98 ASP A N 1
ATOM 796 C CA . ASP A 1 98 ? 6.964 -6.451 3.678 1.00 96.12 98 ASP A CA 1
ATOM 797 C C . ASP A 1 98 ? 6.132 -6.124 4.917 1.00 96.12 98 ASP A C 1
ATOM 799 O O . ASP A 1 98 ? 5.408 -6.983 5.416 1.00 96.12 98 ASP A O 1
ATOM 803 N N . VAL A 1 99 ? 6.202 -4.882 5.396 1.00 96.31 99 VAL A N 1
ATOM 804 C CA . VAL A 1 99 ? 5.461 -4.443 6.580 1.00 96.31 99 VAL A CA 1
ATOM 805 C C . VAL A 1 99 ? 3.960 -4.427 6.302 1.00 96.31 99 VAL A C 1
ATOM 807 O O . VAL A 1 99 ? 3.187 -4.965 7.095 1.00 96.31 99 VAL A O 1
ATOM 810 N N . LEU A 1 100 ? 3.518 -3.881 5.166 1.00 93.38 100 LEU A N 1
ATOM 811 C CA . LEU A 1 100 ? 2.093 -3.881 4.828 1.00 93.38 100 LEU A CA 1
ATOM 812 C C . LEU A 1 100 ? 1.529 -5.304 4.679 1.00 93.38 100 LEU A C 1
ATOM 814 O O . LEU A 1 100 ? 0.380 -5.538 5.055 1.00 93.38 100 LEU A O 1
ATOM 818 N N . GLU A 1 101 ? 2.313 -6.254 4.168 1.00 94.50 101 GLU A N 1
ATOM 819 C CA . GLU A 1 101 ? 1.903 -7.656 4.037 1.00 94.50 101 GLU A CA 1
ATOM 820 C C . GLU A 1 101 ? 1.908 -8.387 5.385 1.00 94.50 101 GLU A C 1
ATOM 822 O O . GLU A 1 101 ? 0.908 -9.017 5.735 1.00 94.50 101 GLU A O 1
ATOM 827 N N . LYS A 1 102 ? 2.966 -8.224 6.192 1.00 95.75 102 LYS A N 1
ATOM 828 C CA . LYS A 1 102 ? 3.072 -8.743 7.571 1.00 95.75 102 LYS A CA 1
ATOM 829 C C . LYS A 1 102 ? 1.871 -8.336 8.422 1.00 95.75 102 LYS A C 1
ATOM 831 O O . LYS A 1 102 ? 1.343 -9.140 9.185 1.00 95.75 102 LYS A O 1
ATOM 836 N N . HIS A 1 103 ? 1.427 -7.092 8.272 1.00 94.19 103 HIS A N 1
ATOM 837 C CA . HIS A 1 103 ? 0.289 -6.534 8.996 1.00 94.19 103 HIS A CA 1
ATOM 838 C C . HIS A 1 103 ? -1.061 -6.778 8.304 1.00 94.19 103 HIS A C 1
ATOM 840 O O . HIS A 1 103 ? -2.075 -6.252 8.756 1.00 94.19 103 HIS A O 1
ATOM 846 N N . GLN A 1 104 ? -1.096 -7.569 7.225 1.00 92.50 104 GLN A N 1
ATOM 847 C CA . GLN A 1 104 ? -2.300 -7.901 6.449 1.00 92.50 104 GLN A CA 1
ATOM 848 C C . GLN A 1 104 ? -3.052 -6.669 5.920 1.00 92.50 104 GLN A C 1
ATOM 850 O O . GLN A 1 104 ? -4.253 -6.710 5.661 1.00 92.50 104 GLN A O 1
ATOM 855 N N . ILE A 1 105 ? -2.339 -5.558 5.746 1.00 91.38 105 ILE A N 1
ATOM 856 C CA . ILE A 1 105 ? -2.868 -4.311 5.205 1.00 91.38 105 ILE A CA 1
ATOM 857 C C . ILE A 1 105 ? -2.898 -4.389 3.674 1.00 91.38 105 ILE A C 1
ATOM 859 O O . ILE A 1 105 ? -3.885 -3.984 3.061 1.00 91.38 105 ILE A O 1
ATOM 863 N N . LEU A 1 106 ? -1.848 -4.931 3.041 1.00 90.00 106 LEU A N 1
ATOM 864 C CA . LEU A 1 106 ? -1.741 -5.143 1.591 1.00 90.00 106 LEU A CA 1
ATOM 865 C C . LEU A 1 106 ? -1.003 -6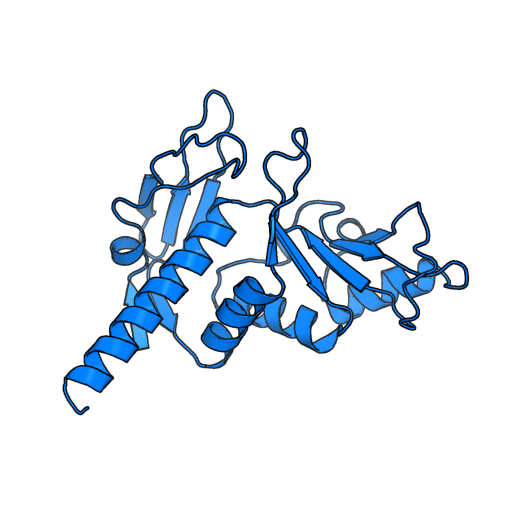.442 1.282 1.00 90.00 106 LEU A C 1
ATOM 867 O O . LEU A 1 106 ? 0.185 -6.558 1.547 1.00 90.00 106 LEU A O 1
ATOM 871 N N . ALA A 1 107 ? -1.695 -7.378 0.633 1.00 89.44 107 ALA A N 1
ATOM 872 C CA . ALA A 1 107 ? -1.057 -8.559 0.066 1.00 89.44 107 ALA A CA 1
ATOM 873 C C . ALA A 1 107 ? -0.444 -8.216 -1.296 1.00 89.44 107 ALA A C 1
ATOM 875 O O . ALA A 1 107 ? -1.144 -7.698 -2.176 1.00 89.44 107 ALA A O 1
ATOM 876 N N . ARG A 1 108 ? 0.823 -8.571 -1.530 1.00 90.06 108 ARG A N 1
ATOM 877 C CA . ARG A 1 108 ? 1.486 -8.360 -2.833 1.00 90.06 108 ARG A CA 1
ATOM 878 C C . ARG A 1 108 ? 0.762 -9.075 -3.962 1.00 90.06 108 ARG A C 1
ATOM 880 O O . ARG A 1 108 ? 0.734 -8.592 -5.093 1.00 90.06 108 ARG A O 1
ATOM 887 N N . ALA A 1 109 ? 0.164 -10.227 -3.660 1.00 88.19 109 ALA A N 1
ATOM 888 C CA . ALA A 1 109 ? -0.648 -10.997 -4.594 1.00 88.19 109 ALA A CA 1
ATOM 889 C C . ALA A 1 109 ? -1.829 -10.181 -5.150 1.00 88.19 109 ALA A C 1
ATOM 891 O O . ALA A 1 109 ? -2.109 -10.289 -6.338 1.00 88.19 109 ALA A O 1
ATOM 892 N N . SER A 1 110 ? -2.434 -9.314 -4.328 1.00 85.75 110 SER A N 1
ATOM 893 C CA . SER A 1 110 ? -3.612 -8.501 -4.676 1.00 85.75 110 SER A CA 1
ATOM 894 C C . SER A 1 110 ? -3.314 -7.252 -5.512 1.00 85.75 110 SER A C 1
ATOM 896 O O . SER A 1 110 ? -4.241 -6.565 -5.939 1.00 85.75 110 SER A O 1
ATOM 898 N N . LEU A 1 111 ? -2.035 -6.937 -5.739 1.00 86.56 111 LEU A N 1
ATOM 899 C CA . LEU A 1 111 ? -1.650 -5.806 -6.576 1.00 86.56 111 LEU A CA 1
ATOM 900 C C . LEU A 1 111 ? -2.146 -6.009 -8.021 1.00 86.56 111 LEU A C 1
ATOM 902 O O . LEU A 1 111 ? -1.912 -7.079 -8.587 1.00 86.56 111 LEU A O 1
ATOM 906 N N . PRO A 1 112 ? -2.800 -5.008 -8.638 1.00 85.62 112 PRO A N 1
ATOM 907 C CA . PRO A 1 112 ? -3.233 -5.100 -10.028 1.00 85.62 112 PRO A CA 1
ATOM 908 C C . PRO A 1 112 ? -2.067 -5.245 -11.013 1.00 85.62 112 PRO A C 1
ATOM 910 O O . PRO A 1 112 ? -0.931 -4.857 -10.738 1.00 85.62 112 PRO A O 1
ATOM 913 N N . ARG A 1 113 ? -2.373 -5.715 -12.223 1.00 87.69 113 ARG A N 1
ATOM 914 C CA . ARG A 1 113 ? -1.438 -5.671 -13.354 1.00 87.69 113 ARG A CA 1
ATOM 915 C C . ARG A 1 113 ? -0.933 -4.238 -13.581 1.00 87.69 113 ARG A C 1
ATOM 917 O O . ARG A 1 113 ? -1.715 -3.290 -13.488 1.00 87.69 113 ARG A O 1
ATOM 924 N N . ASN A 1 114 ? 0.346 -4.081 -13.924 1.00 87.75 114 ASN A N 1
ATOM 925 C CA . ASN A 1 114 ? 0.997 -2.788 -14.181 1.00 87.75 114 ASN A CA 1
ATOM 926 C C . ASN A 1 114 ? 0.904 -1.776 -13.017 1.00 87.75 114 ASN A C 1
ATOM 928 O O . ASN A 1 114 ? 0.992 -0.566 -13.239 1.00 87.75 114 ASN A O 1
ATOM 932 N N . SER A 1 115 ? 0.704 -2.235 -11.777 1.00 87.69 115 SER A N 1
ATOM 933 C CA . SER A 1 115 ? 0.603 -1.353 -10.611 1.00 87.69 115 SER A CA 1
ATOM 934 C C . SER A 1 115 ? 1.956 -0.843 -10.114 1.00 87.69 115 SER A C 1
ATOM 936 O O . SER A 1 115 ? 1.998 0.011 -9.240 1.00 87.69 115 SER A O 1
ATOM 938 N N . ILE A 1 116 ? 3.073 -1.356 -10.619 1.00 89.44 116 ILE A N 1
ATOM 939 C CA . ILE A 1 116 ? 4.412 -0.913 -10.236 1.00 89.44 116 ILE A CA 1
ATOM 940 C C . ILE A 1 116 ? 5.067 -0.339 -11.477 1.00 89.44 116 ILE A C 1
ATOM 942 O O . ILE A 1 116 ? 5.433 -1.077 -12.386 1.00 89.44 116 ILE A O 1
ATOM 946 N N . ARG A 1 117 ? 5.203 0.982 -11.533 1.00 89.00 117 ARG A N 1
ATOM 947 C CA . ARG A 1 117 ? 5.864 1.658 -12.644 1.00 89.00 117 ARG A CA 1
ATOM 948 C C . ARG A 1 117 ? 7.328 1.899 -12.316 1.00 89.00 117 ARG A C 1
ATOM 950 O O . ARG A 1 117 ? 7.646 2.439 -11.268 1.00 89.00 117 ARG A O 1
ATOM 957 N N . VAL A 1 118 ? 8.213 1.575 -13.247 1.00 89.44 118 VAL A N 1
ATOM 958 C CA . VAL A 1 118 ? 9.637 1.914 -13.156 1.00 89.44 118 VAL A CA 1
ATOM 959 C C . VAL A 1 118 ? 9.938 3.025 -14.157 1.00 89.44 118 VAL A C 1
ATOM 961 O O . VAL A 1 118 ? 9.697 2.874 -15.360 1.00 89.44 118 VAL A O 1
ATOM 964 N N . ARG A 1 119 ? 10.440 4.157 -13.659 1.00 86.31 119 ARG A N 1
ATOM 965 C CA . ARG A 1 119 ? 10.966 5.279 -14.452 1.00 86.31 119 ARG A CA 1
ATOM 966 C C . ARG A 1 119 ? 12.485 5.182 -14.500 1.00 86.31 119 ARG A C 1
ATOM 968 O O . ARG A 1 119 ? 13.110 5.060 -13.457 1.00 86.31 119 ARG A O 1
ATOM 975 N N . TYR A 1 120 ? 13.076 5.231 -15.682 1.00 83.31 120 TYR A N 1
ATOM 976 C CA . TYR A 1 120 ? 14.503 4.971 -15.891 1.00 83.31 120 TYR A CA 1
ATOM 977 C C . TYR A 1 120 ? 15.064 5.902 -16.972 1.00 83.31 120 TYR A C 1
ATOM 979 O O . TYR A 1 120 ? 14.294 6.466 -17.757 1.00 83.31 120 TYR A O 1
ATOM 987 N N . GLY A 1 121 ? 16.387 6.075 -16.995 1.00 79.00 121 GLY A N 1
ATOM 988 C CA . GLY A 1 121 ? 17.093 6.845 -18.023 1.00 79.00 121 GLY A CA 1
ATOM 989 C C . GLY A 1 121 ? 17.193 6.120 -19.375 1.00 79.00 121 GLY A C 1
ATOM 990 O O . GLY A 1 121 ? 16.844 4.948 -19.501 1.00 79.00 121 GLY A O 1
ATOM 991 N N . LEU A 1 122 ? 17.692 6.801 -20.410 1.00 68.69 122 LEU A N 1
ATOM 992 C CA . LEU A 1 122 ? 17.758 6.254 -21.778 1.00 68.69 122 LEU A CA 1
ATOM 993 C C . LEU A 1 122 ? 18.685 5.034 -21.926 1.00 68.69 122 LEU A C 1
ATOM 995 O O . LEU A 1 122 ? 18.472 4.225 -22.823 1.00 68.69 122 LEU A O 1
ATOM 999 N N . GLN A 1 123 ? 19.687 4.890 -21.056 1.00 70.88 123 GLN A N 1
ATOM 1000 C CA . GLN A 1 123 ? 20.757 3.900 -21.220 1.00 70.88 123 GLN A CA 1
ATOM 1001 C C . GLN A 1 123 ? 20.511 2.550 -20.525 1.00 70.88 123 GLN A C 1
ATOM 1003 O O . GLN A 1 123 ? 21.380 1.682 -20.551 1.00 70.88 123 GLN A O 1
ATOM 1008 N N . HIS A 1 124 ? 19.352 2.334 -19.896 1.00 77.00 124 HIS A N 1
ATOM 1009 C CA . HIS A 1 124 ? 19.129 1.100 -19.138 1.00 77.00 124 HIS A CA 1
ATOM 1010 C C . HIS A 1 124 ? 18.531 -0.036 -19.975 1.00 77.00 124 HIS A C 1
ATOM 1012 O O . HIS A 1 124 ? 17.583 0.148 -20.742 1.00 77.00 124 HIS A O 1
ATOM 1018 N N . ASP A 1 125 ? 19.009 -1.254 -19.714 1.00 82.62 125 ASP A N 1
ATOM 1019 C CA . ASP A 1 125 ? 18.397 -2.493 -20.190 1.00 82.62 125 ASP A CA 1
ATOM 1020 C C . ASP A 1 125 ? 17.057 -2.732 -19.474 1.00 82.62 125 ASP A C 1
ATOM 1022 O O . ASP A 1 125 ? 16.985 -3.089 -18.292 1.00 82.62 125 ASP A O 1
ATOM 1026 N N . LYS A 1 126 ? 15.973 -2.555 -20.232 1.00 82.94 126 LYS A N 1
ATOM 1027 C CA . LYS A 1 126 ? 14.591 -2.731 -19.776 1.00 82.94 126 LYS A CA 1
ATOM 1028 C C . LYS A 1 126 ? 14.350 -4.121 -19.174 1.00 82.94 126 LYS A C 1
ATOM 1030 O O . LYS A 1 126 ? 13.694 -4.236 -18.138 1.00 82.94 126 LYS A O 1
ATOM 1035 N N . GLY A 1 127 ? 14.894 -5.175 -19.783 1.00 84.31 127 GLY A N 1
ATOM 1036 C CA . GLY A 1 127 ? 14.720 -6.551 -19.321 1.00 84.31 127 GLY A CA 1
ATOM 1037 C C . GLY A 1 127 ? 15.379 -6.789 -17.963 1.00 84.31 127 GLY A C 1
ATOM 1038 O O . GLY A 1 127 ? 14.760 -7.378 -17.071 1.00 84.31 127 GLY A O 1
ATOM 1039 N N . LYS A 1 128 ? 16.601 -6.278 -17.774 1.00 87.38 128 LYS A N 1
ATOM 1040 C CA . LYS A 1 128 ? 17.312 -6.345 -16.485 1.00 87.38 128 LYS A CA 1
ATOM 1041 C C . LYS A 1 128 ? 16.599 -5.546 -15.396 1.00 87.38 128 LYS A C 1
ATOM 1043 O O . LYS A 1 128 ? 16.424 -6.062 -14.295 1.00 87.38 128 LYS A O 1
ATOM 1048 N N . LEU A 1 129 ? 16.111 -4.344 -15.705 1.00 88.94 129 LEU A N 1
ATOM 1049 C CA . LEU A 1 129 ? 15.372 -3.510 -14.749 1.00 88.94 129 LEU A CA 1
ATOM 1050 C C . LEU A 1 129 ? 14.084 -4.173 -14.249 1.00 88.94 129 LEU A C 1
ATOM 1052 O O . LEU A 1 129 ? 13.814 -4.175 -13.046 1.00 88.94 129 LEU A O 1
ATOM 1056 N N . ALA A 1 130 ? 13.289 -4.751 -15.154 1.00 90.38 130 ALA A N 1
ATOM 1057 C CA . ALA A 1 130 ? 12.060 -5.438 -14.765 1.00 90.38 130 ALA A CA 1
ATOM 1058 C C . ALA A 1 130 ? 12.347 -6.646 -13.862 1.00 90.38 130 ALA A C 1
ATOM 1060 O O . ALA A 1 130 ? 11.672 -6.822 -12.846 1.00 90.38 130 ALA A O 1
ATOM 1061 N N . LYS A 1 131 ? 13.367 -7.451 -14.197 1.00 92.62 131 LYS A N 1
ATOM 1062 C CA . LYS A 1 131 ? 13.798 -8.594 -13.374 1.00 92.62 131 LYS A CA 1
ATOM 1063 C C . LYS A 1 131 ? 14.301 -8.147 -12.001 1.00 92.62 131 LYS A C 1
ATOM 1065 O O . LYS A 1 131 ? 13.856 -8.701 -11.000 1.00 92.62 131 LYS A O 1
ATOM 1070 N N . PHE A 1 132 ? 15.118 -7.095 -11.947 1.00 94.06 132 PHE A N 1
ATOM 1071 C CA . PHE A 1 132 ? 15.610 -6.524 -10.694 1.00 94.06 132 PHE A CA 1
ATOM 1072 C C . PHE A 1 132 ? 14.462 -6.136 -9.754 1.00 94.06 132 PHE A C 1
ATOM 1074 O O . PHE A 1 132 ? 14.399 -6.607 -8.619 1.00 94.06 132 PHE A O 1
ATOM 1081 N N . TRP A 1 133 ? 13.513 -5.315 -10.217 1.00 93.88 133 TRP A N 1
ATOM 1082 C CA . TRP A 1 133 ? 12.404 -4.869 -9.367 1.00 93.88 133 TRP A CA 1
ATOM 1083 C C . TRP A 1 133 ? 11.449 -6.004 -8.999 1.00 93.88 133 TRP A C 1
ATOM 1085 O O . TRP A 1 133 ? 10.958 -6.039 -7.870 1.00 93.88 133 TRP A O 1
ATOM 1095 N N . ARG A 1 134 ? 11.231 -6.968 -9.900 1.00 94.50 134 ARG A N 1
ATOM 1096 C CA . ARG A 1 134 ? 10.484 -8.199 -9.609 1.00 94.50 134 ARG A CA 1
ATOM 1097 C C . ARG A 1 134 ? 11.108 -8.959 -8.437 1.00 94.50 134 ARG A C 1
ATOM 1099 O O . ARG A 1 134 ? 10.399 -9.301 -7.491 1.00 94.50 134 ARG A O 1
ATOM 1106 N N . GLU A 1 135 ? 12.412 -9.209 -8.487 1.00 95.25 135 GLU A N 1
ATOM 1107 C CA . GLU A 1 135 ? 13.146 -9.954 -7.458 1.00 95.25 135 GLU A CA 1
ATOM 1108 C C . GLU A 1 135 ? 13.206 -9.186 -6.137 1.00 95.25 135 GLU A C 1
ATOM 1110 O O . GLU A 1 135 ? 12.913 -9.747 -5.079 1.00 95.25 135 GLU A O 1
ATOM 1115 N N . LYS A 1 136 ? 13.507 -7.882 -6.186 1.00 95.25 136 LYS A N 1
ATOM 1116 C CA . LYS A 1 136 ? 13.576 -7.034 -4.988 1.00 95.25 136 LYS A CA 1
ATOM 1117 C C . LYS A 1 136 ? 12.229 -6.913 -4.286 1.00 95.25 136 LYS A C 1
ATOM 1119 O O . LYS A 1 136 ? 12.177 -7.033 -3.064 1.00 95.25 136 LYS A O 1
ATOM 1124 N N . LEU A 1 137 ? 11.144 -6.697 -5.027 1.00 94.25 137 LEU A N 1
ATOM 1125 C CA . LEU A 1 137 ? 9.811 -6.514 -4.442 1.00 94.25 137 LEU A CA 1
ATOM 1126 C C . LEU A 1 137 ? 9.068 -7.832 -4.201 1.00 94.25 137 LEU A C 1
ATOM 1128 O O . LEU A 1 137 ? 8.032 -7.808 -3.536 1.00 94.25 137 LEU A O 1
ATOM 1132 N N . LYS A 1 138 ? 9.590 -8.958 -4.710 1.00 94.81 138 LYS A N 1
ATOM 1133 C CA . LYS A 1 138 ? 8.960 -10.289 -4.679 1.00 94.81 138 LYS A CA 1
A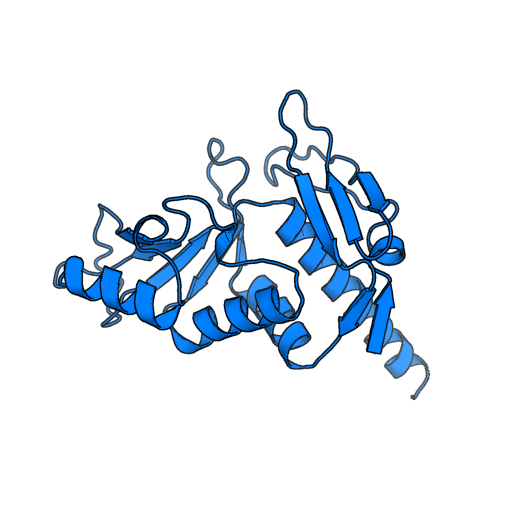TOM 1134 C C . LYS A 1 138 ? 7.544 -10.276 -5.266 1.00 94.81 138 LYS A C 1
ATOM 1136 O O . LYS A 1 138 ? 6.584 -10.735 -4.653 1.00 94.81 138 LYS A O 1
ATOM 1141 N N . VAL A 1 139 ? 7.413 -9.715 -6.464 1.00 93.81 139 VAL A N 1
ATOM 1142 C CA . VAL A 1 139 ? 6.143 -9.604 -7.203 1.00 93.81 139 VAL A CA 1
ATOM 1143 C C . VAL A 1 139 ? 6.225 -10.338 -8.537 1.00 93.81 139 VAL A C 1
ATOM 1145 O O . VAL A 1 139 ? 7.305 -10.676 -9.013 1.00 93.81 139 VAL A O 1
ATOM 1148 N N . SER A 1 140 ? 5.080 -10.605 -9.155 1.00 93.69 140 SER A N 1
ATOM 1149 C CA . SER A 1 140 ? 5.022 -11.167 -10.502 1.00 93.69 140 SER A CA 1
ATOM 1150 C C . SER A 1 140 ? 5.360 -10.104 -11.560 1.00 93.69 140 SER A C 1
ATOM 1152 O O . SER A 1 140 ? 5.140 -8.911 -11.351 1.00 93.69 140 SER A O 1
ATOM 1154 N N . LEU A 1 141 ? 5.933 -10.529 -12.693 1.00 93.19 141 LEU A N 1
ATOM 1155 C CA . LEU A 1 141 ? 6.401 -9.613 -13.746 1.00 93.19 141 LEU A CA 1
ATOM 1156 C C . LEU A 1 141 ? 5.270 -8.792 -14.372 1.00 93.19 141 LEU A C 1
ATOM 1158 O O . LEU A 1 141 ? 5.494 -7.648 -14.743 1.00 93.19 141 LEU A O 1
ATOM 1162 N N . ASP A 1 142 ? 4.055 -9.334 -14.441 1.00 92.75 142 ASP A N 1
ATOM 1163 C CA . ASP A 1 142 ? 2.876 -8.642 -14.972 1.00 92.75 142 ASP A CA 1
ATOM 1164 C C . ASP A 1 142 ? 2.465 -7.412 -14.139 1.00 92.75 142 ASP A C 1
ATOM 1166 O O . ASP A 1 142 ? 1.756 -6.532 -14.627 1.00 92.75 142 ASP A O 1
ATOM 1170 N N . LYS A 1 143 ? 2.936 -7.305 -12.892 1.00 91.62 143 LYS A N 1
ATOM 1171 C CA . LYS A 1 143 ? 2.730 -6.124 -12.039 1.00 91.62 143 LYS A CA 1
ATOM 1172 C C . LYS A 1 143 ? 3.689 -4.988 -12.379 1.00 91.62 143 LYS A C 1
ATOM 1174 O O . LYS A 1 143 ? 3.399 -3.842 -12.036 1.00 91.62 143 LYS A O 1
ATOM 1179 N N . ILE A 1 144 ? 4.807 -5.290 -13.039 1.00 91.44 144 ILE A N 1
ATOM 1180 C CA . ILE A 1 144 ? 5.862 -4.336 -13.373 1.00 91.44 144 ILE A CA 1
ATOM 1181 C C . ILE A 1 144 ? 5.592 -3.742 -14.755 1.00 91.44 144 ILE A C 1
ATOM 1183 O O . ILE A 1 144 ? 5.588 -4.433 -15.769 1.00 91.44 144 ILE A O 1
ATOM 1187 N N . TYR A 1 145 ? 5.423 -2.428 -14.793 1.00 90.06 145 TYR A N 1
ATOM 1188 C CA . TYR A 1 145 ? 5.331 -1.629 -16.001 1.00 90.06 145 TYR A CA 1
ATOM 1189 C C . TYR A 1 145 ? 6.572 -0.748 -16.129 1.00 90.06 145 TYR A C 1
ATOM 1191 O O . TYR A 1 145 ? 6.859 0.091 -15.277 1.00 90.06 145 TYR A O 1
ATOM 1199 N N . LEU A 1 146 ? 7.309 -0.898 -17.221 1.00 87.81 146 LEU A N 1
ATOM 1200 C CA . LEU A 1 146 ? 8.416 -0.001 -17.534 1.00 87.81 146 LEU A CA 1
ATOM 1201 C C . LEU A 1 146 ? 7.866 1.204 -18.295 1.00 87.81 146 LEU A C 1
ATOM 1203 O O . LEU A 1 146 ? 7.195 1.037 -19.312 1.00 87.81 146 LEU A O 1
ATOM 1207 N N . SER A 1 147 ? 8.152 2.419 -17.819 1.00 80.94 147 SER A N 1
ATOM 1208 C CA . SER A 1 147 ? 7.742 3.644 -18.512 1.00 80.94 147 SER A CA 1
ATOM 1209 C C . SER A 1 147 ? 8.197 3.623 -19.975 1.00 80.94 147 SER A C 1
ATOM 1211 O O . SER A 1 147 ? 9.355 3.329 -20.272 1.00 80.94 147 SER A O 1
ATOM 1213 N N . THR A 1 148 ? 7.295 3.950 -20.900 1.00 70.56 148 THR A N 1
ATOM 1214 C CA . THR A 1 148 ? 7.626 4.094 -22.327 1.00 70.56 148 THR A CA 1
ATOM 1215 C C . THR A 1 148 ? 8.443 5.351 -22.615 1.00 70.56 148 THR A C 1
ATOM 1217 O O . THR A 1 148 ? 9.159 5.394 -23.610 1.00 70.56 148 THR A O 1
ATOM 1220 N N . LYS A 1 149 ? 8.376 6.352 -21.729 1.00 70.88 149 LYS A N 1
ATOM 1221 C CA . LYS A 1 149 ? 9.196 7.563 -21.777 1.00 70.88 149 LYS A CA 1
ATOM 1222 C C . LYS A 1 149 ? 10.345 7.417 -20.788 1.00 70.88 149 LYS A C 1
ATOM 1224 O O . LYS A 1 149 ? 10.088 7.314 -19.583 1.00 70.88 149 LYS A O 1
ATOM 1229 N N . ALA A 1 150 ? 11.570 7.381 -21.306 1.00 68.44 150 ALA A N 1
ATOM 1230 C CA . ALA A 1 150 ? 12.757 7.529 -20.480 1.00 68.44 150 ALA A CA 1
ATOM 1231 C C . ALA A 1 150 ? 12.740 8.923 -19.842 1.00 68.44 150 ALA A C 1
ATOM 1233 O O . ALA A 1 150 ? 12.366 9.901 -20.491 1.00 68.44 150 ALA A O 1
ATOM 1234 N N . ASP A 1 151 ? 13.094 8.995 -18.566 1.00 69.25 151 ASP A N 1
ATOM 1235 C CA . ASP A 1 151 ? 13.2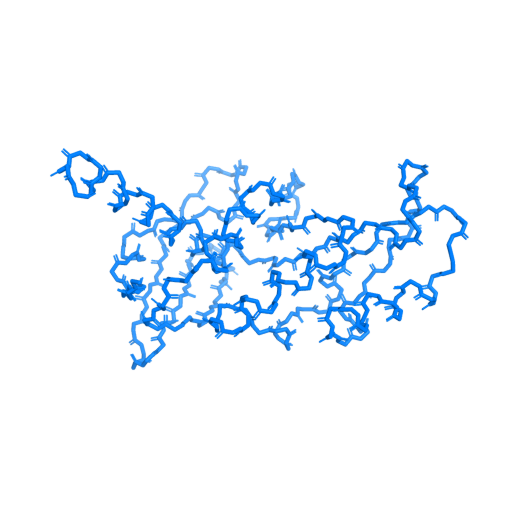00 10.249 -17.828 1.00 69.25 151 ASP A CA 1
ATOM 1236 C C . ASP A 1 151 ? 14.692 10.605 -17.770 1.00 69.25 151 ASP A C 1
ATOM 1238 O O . ASP A 1 151 ? 15.424 9.982 -16.996 1.00 69.25 151 ASP A O 1
ATOM 1242 N N . PRO A 1 152 ? 15.180 11.536 -18.615 1.00 66.50 152 PRO A N 1
ATOM 1243 C CA . PRO A 1 152 ? 16.607 11.847 -18.706 1.00 66.50 152 PRO A CA 1
ATOM 1244 C C . PRO A 1 152 ? 17.166 12.425 -17.399 1.00 66.50 152 PRO A C 1
ATOM 1246 O O . PRO A 1 152 ? 18.376 12.427 -17.204 1.00 66.50 152 PRO A O 1
ATOM 1249 N N . LEU A 1 153 ? 16.297 12.864 -16.483 1.00 68.50 153 LEU A N 1
ATOM 1250 C CA . LEU A 1 153 ? 16.675 13.373 -15.167 1.00 68.50 153 LEU A CA 1
ATOM 1251 C C . LEU A 1 153 ? 16.834 12.258 -14.120 1.00 68.50 153 LEU A C 1
ATOM 1253 O O . LEU A 1 153 ? 17.241 12.527 -12.989 1.00 68.50 153 LEU A O 1
ATOM 1257 N N . LYS A 1 154 ? 16.491 11.003 -14.441 1.00 68.19 154 LYS A N 1
ATOM 1258 C CA . LYS A 1 154 ? 16.662 9.863 -13.531 1.00 68.19 154 LYS A CA 1
ATOM 1259 C C . LYS A 1 154 ? 17.960 9.130 -13.836 1.00 68.19 154 LYS A C 1
ATOM 1261 O O . LYS A 1 154 ? 18.045 8.367 -14.790 1.00 68.19 154 LYS A O 1
ATOM 1266 N N . THR A 1 155 ? 18.936 9.325 -12.955 1.00 65.62 155 THR A N 1
ATOM 1267 C CA . THR A 1 155 ? 20.295 8.766 -13.044 1.00 65.62 155 THR A CA 1
ATOM 1268 C C . THR A 1 155 ? 20.516 7.521 -12.180 1.00 65.62 155 THR A C 1
ATOM 1270 O O . THR A 1 155 ? 21.621 6.993 -12.133 1.00 65.62 155 THR A O 1
ATOM 1273 N N . SER A 1 156 ? 19.491 7.039 -11.466 1.00 74.81 156 SER A N 1
ATOM 1274 C CA . SER A 1 156 ? 19.629 5.834 -10.641 1.00 74.81 156 SER A CA 1
ATOM 1275 C C . SER A 1 156 ? 19.869 4.606 -11.519 1.00 74.81 156 SER A C 1
ATOM 1277 O O . SER A 1 156 ? 19.091 4.360 -12.437 1.00 74.81 156 SER A O 1
ATOM 1279 N N . GLU A 1 157 ? 20.882 3.801 -11.175 1.00 75.50 157 GLU A N 1
ATOM 1280 C CA . GLU A 1 157 ? 21.244 2.537 -11.840 1.00 75.50 157 GLU A CA 1
ATOM 1281 C C . GLU A 1 157 ? 20.033 1.624 -12.105 1.00 75.50 157 GLU A C 1
ATOM 1283 O O . GLU A 1 157 ? 19.939 0.975 -13.148 1.00 75.50 157 GLU A O 1
ATOM 1288 N N . TYR A 1 158 ? 19.065 1.633 -11.184 1.00 79.56 158 TYR A N 1
ATOM 1289 C CA . TYR A 1 158 ? 17.864 0.803 -11.240 1.00 79.56 158 TYR A CA 1
ATOM 1290 C C . TYR A 1 158 ? 16.578 1.605 -11.479 1.00 79.56 158 TYR A C 1
ATOM 1292 O O . TYR A 1 158 ? 15.476 1.064 -11.385 1.00 79.56 158 TYR A O 1
ATOM 1300 N N . GLY A 1 159 ? 16.692 2.892 -11.804 1.00 83.56 159 GLY A N 1
ATOM 1301 C CA . GLY A 1 159 ? 15.556 3.791 -11.962 1.00 83.56 159 GLY A CA 1
ATOM 1302 C C . GLY A 1 159 ? 14.822 4.110 -10.652 1.00 83.56 159 GLY A C 1
ATOM 1303 O O . GLY A 1 159 ? 15.257 3.801 -9.546 1.00 83.56 159 GLY A O 1
ATOM 1304 N N . VAL A 1 160 ? 13.679 4.775 -10.784 1.00 85.56 160 VAL A N 1
ATOM 1305 C CA . VAL A 1 160 ? 12.768 5.129 -9.694 1.00 85.56 160 VAL A CA 1
ATOM 1306 C C . VAL A 1 160 ? 11.524 4.263 -9.788 1.00 85.56 160 VAL A C 1
ATOM 1308 O O . VAL A 1 160 ? 10.902 4.179 -10.850 1.00 85.56 160 VAL A O 1
ATOM 1311 N N . CYS A 1 161 ? 11.158 3.638 -8.674 1.00 87.94 161 CYS A N 1
ATOM 1312 C CA . CYS A 1 161 ? 9.970 2.811 -8.573 1.00 87.94 161 CYS A CA 1
ATOM 1313 C C . CYS A 1 161 ? 8.799 3.618 -8.021 1.00 87.94 161 CYS A C 1
ATOM 1315 O O . CYS A 1 161 ? 8.900 4.284 -6.992 1.00 87.94 161 CYS A O 1
ATOM 1317 N N . ASP A 1 162 ? 7.679 3.503 -8.711 1.00 87.81 162 ASP A N 1
ATOM 1318 C CA . ASP A 1 162 ? 6.398 4.087 -8.386 1.00 87.81 162 ASP A CA 1
ATOM 1319 C C . ASP A 1 162 ? 5.424 2.930 -8.116 1.00 87.81 162 ASP A C 1
ATOM 1321 O O . ASP A 1 162 ? 4.991 2.241 -9.044 1.00 87.81 162 ASP A O 1
ATOM 1325 N N . ILE A 1 163 ? 5.049 2.694 -6.862 1.00 85.75 163 ILE A N 1
ATOM 1326 C CA . ILE A 1 163 ? 4.022 1.698 -6.536 1.00 85.75 163 ILE A CA 1
ATOM 1327 C C . ILE A 1 163 ? 2.673 2.406 -6.528 1.00 85.75 163 ILE A C 1
ATOM 1329 O O . ILE A 1 163 ? 2.342 3.140 -5.595 1.00 85.75 163 ILE A O 1
ATOM 1333 N N . TYR A 1 164 ? 1.876 2.167 -7.565 1.00 78.88 164 TYR A N 1
ATOM 1334 C CA . TYR A 1 164 ? 0.464 2.509 -7.587 1.00 78.88 164 TYR A CA 1
ATOM 1335 C C . TYR A 1 164 ? -0.292 1.551 -6.696 1.00 78.88 164 TYR A C 1
ATOM 1337 O O . TYR A 1 164 ? -0.585 0.419 -7.078 1.00 78.88 164 TYR A O 1
ATOM 1345 N N . ILE A 1 165 ? -0.685 2.035 -5.529 1.00 66.75 165 ILE A N 1
ATOM 1346 C CA . ILE A 1 165 ? -1.575 1.250 -4.687 1.00 66.75 165 ILE A CA 1
ATOM 1347 C C . ILE A 1 165 ? -3.042 1.479 -5.076 1.00 66.75 165 ILE A C 1
ATOM 1349 O O . ILE A 1 165 ? -3.897 0.691 -4.703 1.00 66.75 165 ILE A O 1
ATOM 1353 N N . SER A 1 166 ? -3.319 2.504 -5.897 1.00 59.22 166 SER A N 1
ATOM 1354 C CA . SER A 1 166 ? -4.593 2.793 -6.586 1.00 59.22 166 SER A CA 1
ATOM 1355 C C . SER A 1 166 ? -5.877 2.580 -5.764 1.00 59.22 166 SER A C 1
ATOM 1357 O O . SER A 1 166 ? -6.952 2.324 -6.316 1.00 59.22 166 SER A O 1
ATOM 1359 N N . ASP A 1 167 ? -5.760 2.686 -4.447 1.00 70.69 167 ASP A N 1
ATOM 1360 C CA . ASP A 1 167 ? -6.793 2.322 -3.504 1.00 70.69 167 ASP A CA 1
ATOM 1361 C C . ASP A 1 167 ? -6.880 3.421 -2.454 1.00 70.69 167 ASP A C 1
ATOM 1363 O O . ASP A 1 167 ? -6.108 3.500 -1.497 1.00 70.69 167 ASP A O 1
ATOM 1367 N N . VAL A 1 168 ? -7.842 4.304 -2.694 1.00 77.44 168 VAL A N 1
ATOM 1368 C CA . VAL A 1 168 ? -8.216 5.402 -1.806 1.00 77.44 168 VAL A CA 1
ATOM 1369 C C . VAL A 1 168 ? -8.552 4.864 -0.414 1.00 77.44 168 VAL A C 1
ATOM 1371 O O . VAL A 1 168 ? -8.247 5.522 0.578 1.00 77.44 168 VAL A O 1
ATOM 1374 N N . ILE A 1 169 ? -9.143 3.666 -0.324 1.00 84.12 169 ILE A N 1
ATOM 1375 C CA . ILE A 1 169 ? -9.462 3.050 0.964 1.00 84.12 169 ILE A CA 1
ATOM 1376 C C . ILE A 1 169 ? -8.172 2.731 1.697 1.00 84.12 169 ILE A C 1
ATOM 1378 O O . ILE A 1 169 ? -8.055 3.091 2.863 1.00 84.12 169 ILE A O 1
ATOM 1382 N N . LEU A 1 170 ? -7.187 2.125 1.027 1.00 85.94 170 LEU A N 1
ATOM 1383 C CA . LEU A 1 170 ? -5.916 1.838 1.679 1.00 85.94 170 LEU A CA 1
ATOM 1384 C C . LEU A 1 170 ? -5.255 3.113 2.202 1.00 85.94 170 LEU A C 1
ATOM 1386 O O . LEU A 1 170 ? -4.890 3.147 3.374 1.00 85.94 170 LEU A O 1
ATOM 1390 N N . ARG A 1 171 ? -5.138 4.152 1.364 1.00 84.06 171 ARG A N 1
ATOM 1391 C CA . ARG A 1 171 ? -4.539 5.426 1.786 1.00 84.06 171 ARG A CA 1
ATOM 1392 C C . ARG A 1 171 ? -5.277 6.001 2.994 1.00 84.06 171 ARG A C 1
ATOM 1394 O O . ARG A 1 171 ? -4.647 6.371 3.982 1.00 84.06 171 ARG A O 1
ATOM 1401 N N . ARG A 1 172 ? -6.612 6.024 2.946 1.00 86.56 172 ARG A N 1
ATOM 1402 C CA . ARG A 1 172 ? -7.407 6.574 4.042 1.00 86.56 172 ARG A CA 1
ATOM 1403 C C . ARG A 1 172 ? -7.246 5.762 5.322 1.00 86.56 172 ARG A C 1
ATOM 1405 O O . ARG A 1 172 ? -7.100 6.350 6.385 1.00 86.56 172 ARG A O 1
ATOM 1412 N N . VAL A 1 173 ? -7.230 4.435 5.233 1.00 89.81 173 VAL A N 1
ATOM 1413 C CA . VAL A 1 173 ? -7.004 3.563 6.391 1.00 89.81 173 VAL A CA 1
ATOM 1414 C C . VAL A 1 173 ? -5.611 3.798 6.982 1.00 89.81 173 VAL A C 1
ATOM 1416 O O . VAL A 1 173 ? -5.507 3.970 8.194 1.00 89.81 173 VAL A O 1
ATOM 1419 N N . THR A 1 174 ? -4.556 3.894 6.164 1.00 90.25 174 THR A N 1
ATOM 1420 C CA . THR A 1 174 ? -3.203 4.204 6.662 1.00 90.25 174 THR A CA 1
ATOM 1421 C C . THR A 1 174 ? -3.131 5.580 7.327 1.00 90.25 174 THR A C 1
ATOM 1423 O O . THR A 1 174 ? -2.555 5.691 8.408 1.00 90.25 174 THR A O 1
ATOM 1426 N N . ASP A 1 175 ? -3.780 6.601 6.754 1.00 89.00 175 ASP A N 1
ATOM 1427 C CA . ASP A 1 175 ? -3.841 7.944 7.349 1.00 89.00 175 ASP A CA 1
ATOM 1428 C C . ASP A 1 175 ? -4.539 7.915 8.714 1.00 89.00 175 ASP A C 1
ATOM 1430 O O . ASP A 1 175 ? -4.029 8.469 9.683 1.00 89.00 175 ASP A O 1
ATOM 1434 N N . ARG A 1 176 ? -5.676 7.216 8.825 1.00 91.81 176 ARG A N 1
ATOM 1435 C CA . ARG A 1 176 ? -6.441 7.134 10.078 1.00 91.81 176 ARG A CA 1
ATOM 1436 C C . ARG A 1 176 ? -5.714 6.371 11.175 1.00 91.81 176 ARG A C 1
ATOM 1438 O O . ARG A 1 176 ? -5.790 6.776 12.332 1.00 91.81 176 ARG A O 1
ATOM 1445 N N . ILE A 1 177 ? -4.997 5.300 10.832 1.00 92.12 177 ILE A N 1
ATOM 1446 C CA . ILE A 1 177 ? -4.144 4.592 11.796 1.00 92.12 177 ILE A CA 1
ATOM 1447 C C . ILE A 1 177 ? -3.079 5.549 12.328 1.00 92.12 177 ILE A C 1
ATOM 1449 O O . ILE A 1 177 ? -2.895 5.651 13.538 1.00 92.12 177 ILE A O 1
ATOM 1453 N N . ARG A 1 178 ? -2.405 6.275 11.433 1.00 90.69 178 ARG A N 1
ATOM 1454 C CA . ARG A 1 178 ? -1.369 7.242 11.795 1.00 90.69 178 ARG A CA 1
ATOM 1455 C C . ARG A 1 178 ? -1.928 8.342 12.700 1.00 90.69 178 ARG A C 1
ATOM 1457 O O . ARG A 1 178 ? -1.429 8.513 13.805 1.00 90.69 178 ARG A O 1
ATOM 1464 N N . GLU A 1 179 ? -2.981 9.033 12.267 1.00 91.50 179 GLU A N 1
ATOM 1465 C CA . GLU A 1 179 ? -3.644 10.106 13.026 1.00 91.50 179 GLU A CA 1
ATOM 1466 C C . GLU A 1 179 ? -4.035 9.642 14.437 1.00 91.50 179 GLU A C 1
ATOM 1468 O O . GLU A 1 179 ? -3.770 10.343 15.412 1.00 91.50 179 GLU A O 1
ATOM 1473 N N . TYR A 1 180 ? -4.595 8.433 14.555 1.00 92.00 180 TYR A N 1
ATOM 1474 C CA . TYR A 1 180 ? -4.927 7.839 15.848 1.00 92.00 180 TYR A CA 1
ATOM 1475 C C . TYR A 1 180 ? -3.685 7.654 16.730 1.00 92.00 180 TYR A C 1
ATOM 1477 O O . TYR A 1 180 ? -3.692 8.061 17.889 1.00 92.00 180 TYR A O 1
ATOM 1485 N N . VAL A 1 181 ? -2.608 7.063 16.200 1.00 88.38 181 VAL A N 1
ATOM 1486 C CA . VAL A 1 181 ? -1.387 6.819 16.986 1.00 88.38 181 VAL A CA 1
ATOM 1487 C C . VAL A 1 181 ? -0.736 8.130 17.431 1.00 88.38 181 VAL A C 1
ATOM 1489 O O . VAL A 1 181 ? -0.363 8.250 18.596 1.00 88.38 181 VAL A O 1
ATOM 1492 N N . PHE A 1 182 ? -0.633 9.118 16.541 1.00 86.75 182 PHE A N 1
ATOM 1493 C CA . PHE A 1 182 ? -0.068 10.427 16.880 1.00 86.75 182 PHE A CA 1
ATOM 1494 C C . PHE A 1 182 ? -0.877 11.134 17.972 1.00 86.75 182 PHE A C 1
ATOM 1496 O O . PHE A 1 182 ? -0.286 11.676 18.904 1.00 86.75 182 PHE A O 1
ATOM 1503 N N . ALA A 1 183 ? -2.211 11.081 17.911 1.00 88.38 183 ALA A N 1
ATOM 1504 C CA . ALA A 1 183 ? -3.066 11.651 18.951 1.00 88.38 183 ALA A CA 1
ATOM 1505 C C . ALA A 1 183 ? -2.842 10.977 20.318 1.00 88.38 183 ALA A C 1
ATOM 1507 O O . ALA A 1 183 ? -2.742 11.662 21.334 1.00 88.38 183 ALA A O 1
ATOM 1508 N N . GLN A 1 184 ? -2.701 9.648 20.345 1.00 86.06 184 GLN A N 1
ATOM 1509 C CA . GLN A 1 184 ? -2.401 8.907 21.576 1.00 86.06 184 GLN A CA 1
ATOM 1510 C C . GLN A 1 184 ? -1.027 9.281 22.151 1.00 86.06 184 GLN A C 1
ATOM 1512 O O . GLN A 1 184 ? -0.904 9.516 23.349 1.00 86.06 184 GLN A O 1
ATOM 1517 N N . MET A 1 185 ? -0.003 9.402 21.301 1.00 83.62 185 MET A N 1
ATOM 1518 C CA . MET A 1 185 ? 1.335 9.823 21.733 1.00 83.62 185 MET A CA 1
ATOM 1519 C C . MET A 1 185 ? 1.326 11.235 22.331 1.00 83.62 185 MET A C 1
ATOM 1521 O O . MET A 1 185 ? 1.935 11.460 23.372 1.00 83.62 185 MET A O 1
ATOM 1525 N N . GLN A 1 186 ? 0.604 12.176 21.718 1.00 82.06 186 GLN A N 1
ATOM 1526 C CA . GLN A 1 186 ? 0.478 13.539 22.242 1.00 82.06 186 GLN A CA 1
ATOM 1527 C C . GLN A 1 186 ? -0.274 13.597 23.578 1.00 82.06 186 GLN A C 1
ATOM 1529 O O . GLN A 1 186 ? 0.083 14.413 24.426 1.00 82.06 186 GLN A O 1
ATOM 1534 N N . SER A 1 187 ? -1.290 12.750 23.777 1.00 77.69 187 SER A N 1
ATOM 1535 C CA . SER A 1 187 ? -2.001 12.652 25.061 1.00 77.69 187 SER A CA 1
ATOM 1536 C C . SER A 1 187 ? -1.067 12.183 26.175 1.00 77.69 187 SER A C 1
ATOM 1538 O O . SER A 1 187 ? -1.008 12.817 27.222 1.00 77.69 187 SER A O 1
ATOM 1540 N N . ASN A 1 188 ? -0.262 11.147 25.917 1.00 73.81 188 ASN A N 1
ATOM 1541 C CA . ASN A 1 188 ? 0.678 10.608 26.904 1.00 73.81 188 ASN A CA 1
ATOM 1542 C C . ASN A 1 188 ? 1.740 11.640 27.317 1.00 73.81 188 ASN A C 1
ATOM 1544 O O . ASN A 1 188 ? 2.003 11.808 28.504 1.00 73.81 188 ASN A O 1
ATOM 1548 N N . ILE A 1 189 ? 2.263 12.407 26.350 1.00 72.69 189 ILE A N 1
ATOM 1549 C CA . ILE A 1 189 ? 3.219 13.494 26.618 1.00 72.69 189 ILE A CA 1
ATOM 1550 C C . ILE A 1 189 ? 2.583 14.586 27.493 1.00 72.69 189 ILE A C 1
ATOM 1552 O O . ILE A 1 189 ? 3.225 15.087 28.413 1.00 72.69 189 ILE A O 1
ATOM 1556 N N . LYS A 1 190 ? 1.321 14.955 27.234 1.00 64.12 190 LYS A N 1
ATOM 1557 C CA . LYS A 1 190 ? 0.593 15.948 28.046 1.00 64.12 190 LYS A CA 1
ATOM 1558 C C . LYS A 1 190 ? 0.278 15.448 29.457 1.00 64.12 190 LYS A C 1
ATOM 1560 O O . LYS A 1 190 ? 0.195 16.259 30.371 1.00 64.12 190 LYS A O 1
ATOM 1565 N N . GLU A 1 191 ? 0.118 14.141 29.629 1.00 68.69 191 GLU A N 1
ATOM 1566 C CA . GLU A 1 191 ? -0.115 13.492 30.924 1.00 68.69 191 GLU A CA 1
ATOM 1567 C C . GLU A 1 191 ? 1.181 13.209 31.709 1.00 68.69 191 GLU A C 1
ATOM 1569 O O . GLU A 1 191 ? 1.114 12.655 32.805 1.00 68.69 191 GLU A O 1
ATOM 1574 N N . GLY A 1 192 ? 2.356 13.590 31.186 1.00 49.03 192 GLY A N 1
ATOM 1575 C CA . GLY A 1 192 ? 3.646 13.381 31.854 1.00 49.03 192 GLY A CA 1
ATOM 1576 C C . GLY A 1 192 ? 4.045 11.907 31.982 1.00 49.03 192 GLY A C 1
ATOM 1577 O O . GLY A 1 192 ? 4.768 11.557 32.915 1.00 49.03 192 GLY A O 1
ATOM 1578 N N . ARG A 1 193 ? 3.544 11.050 31.082 1.00 48.16 193 ARG A N 1
ATOM 1579 C CA . ARG A 1 193 ? 3.833 9.610 31.022 1.00 48.16 193 ARG A CA 1
ATOM 1580 C C . ARG A 1 193 ? 4.746 9.249 29.859 1.00 48.16 193 ARG A C 1
ATOM 1582 O O . ARG A 1 193 ? 4.557 9.810 28.756 1.00 48.16 193 ARG A O 1
#

Foldseek 3Di:
DKDFLVVLQPQDWFQLAPVPPDIWRWDWDDDDQKIWTWTDDDPDIDIDIAGRMFDDDPLLLVLLVQCVPQWDDDPDPVLSFWTKRKFLDLQSVLSSQVVCVVRVLDDLAPQDFCQKEFAAAPPDDPVVLLVVSCVSNVHDSRNYDYDPDHDNPFPRNNGMIMGGPRHSRSNSSSVSVNVVVVVVVVVCVVVVD